Protein AF-A0A9P8F1C8-F1 (afdb_monomer_lite)

InterPro domains:
  IPR019415 FMP27, SW motif-containing RBG unit [SM01215] (1-60)
  IPR019441 FMP27/BLTP2/Hobbit, GFWDK motif-containing RBG unit [SM01214] (78-237)
  IPR045167 Hobbit [PF10344] (10-278)
  IPR045167 Hobbit [PTHR15678] (9-278)

Radius of gyration: 23.35 Å; chains: 1; bounding box: 55×60×65 Å

Foldseek 3Di:
DDDPPPPPPPPPDPDDDQKDKDFAPKDKDKAAFPDDPLCVLVLCCVLVVRPDSPFDFPDKDKIKMKIFTQWIFMDGPPFPDTQKTQHGADVPDDPPHGQKMKIKTKMWTWTDPDPVQKDWDWAFPADLVPDDPVRNPDTDTDTDIDGLTFTAMGMEMEMEGEHLDEIEHEDELLCVVSVQVVLVVVCVVGDFRPDPDDDDGSVVSCVVRYSYKYKYKYPDFYKYKYFYFQDNDSPCCDDPGVHKIKMAGATWIWTACPDPPVVVRIDIDGPDIDIGDD

Secondary structure (DSSP, 8-state):
---------PPPPSSPPSEEEEEES-EEEEE--SS-GGGHHHHHHHHTTS--TT--EEEEEEEEEEEEESEEEEEETT-SS-SEEEPPPPBTB-TTS-SEEEEEEEEEEEE---GGGEEEEEEEEE-GGGS-TT-TT--EEEEEEEESSPEEEEEEEEEEE--SSPEEEEEETTTHHHHHHHHHHHHTTSPPP-SSSPPPPHHHHHHHHEEEEEEEEE-SS--EEEEEE--SSTT--SGGG--EEEEEESS-EEEES-SSSGGGSEEEE-SEEEEE--

pLDDT: mean 87.08, std 11.51, range [29.27, 97.69]

Organism: Aureobasidium melanogenum (NCBI:txid46634)

Sequence (278 aa):
MTVDSGDYVLAIPQRPALMAAIISDVGVIIDKPSFALDQYPHFLHDIGKGMPLDMKYGLLLPMNLKVTMGEARVMLRDYPLPLLHVPAIRPGQSPRLASLSLSTDFVVAEEFQGIESQRHINVVVVPKHKFGKDDTEKNFSIDVRRTISAVKTYSDMKIDINTSSPTRITWGTSYQPAIQDMMQVIENFTKPPMDPSDRVGFWDKIRLSFHSRLDINWKGDGDVHLCLKGSRDPYVVTGLGAGFVMVWRNQVRWRIAQDDDPRKFMTVDSGDYVLAIP

Structure (mmCIF, N/CA/C/O backbone):
data_AF-A0A9P8F1C8-F1
#
_entry.id   AF-A0A9P8F1C8-F1
#
loop_
_atom_site.group_PDB
_atom_site.id
_atom_site.type_symbol
_atom_site.label_atom_id
_atom_site.label_alt_id
_atom_site.label_comp_id
_atom_site.label_asym_id
_atom_site.label_entity_id
_atom_site.label_seq_id
_atom_site.pdbx_PDB_ins_code
_atom_site.Cartn_x
_atom_site.Cartn_y
_atom_site.Cartn_z
_atom_site.occupancy
_atom_site.B_iso_or_equiv
_atom_site.auth_seq_id
_atom_site.auth_comp_id
_atom_site.auth_asym_id
_atom_site.auth_atom_id
_atom_site.pdbx_PDB_model_num
ATOM 1 N N . MET A 1 1 ? 4.449 24.701 38.811 1.00 34.00 1 MET A N 1
ATOM 2 C CA . MET A 1 1 ? 5.231 25.101 37.624 1.00 34.00 1 MET A CA 1
ATOM 3 C C . MET A 1 1 ? 4.318 24.912 36.422 1.00 34.00 1 MET A C 1
ATOM 5 O O . MET A 1 1 ? 4.135 23.799 35.954 1.00 34.00 1 MET A O 1
ATOM 9 N N . THR A 1 2 ? 3.577 25.961 36.082 1.00 29.27 2 THR A N 1
ATOM 10 C CA . THR A 1 2 ? 2.516 25.964 35.068 1.00 29.27 2 THR A CA 1
ATOM 11 C C . THR A 1 2 ? 3.155 26.060 33.690 1.00 29.27 2 THR A C 1
ATOM 13 O O . THR A 1 2 ? 3.755 27.082 33.368 1.00 29.27 2 THR A O 1
ATOM 16 N N . VAL A 1 3 ? 3.080 24.982 32.909 1.00 36.28 3 VAL A N 1
ATOM 17 C CA . VAL A 1 3 ? 3.481 24.998 31.501 1.00 36.28 3 VAL A CA 1
ATOM 18 C C . VAL A 1 3 ? 2.431 25.809 30.756 1.00 36.28 3 VAL A C 1
ATOM 20 O O . VAL A 1 3 ? 1.281 25.393 30.632 1.00 36.28 3 VAL A O 1
ATOM 23 N N . ASP A 1 4 ? 2.837 26.997 30.335 1.00 38.06 4 ASP A N 1
ATOM 24 C CA . ASP A 1 4 ? 2.090 27.888 29.464 1.00 38.06 4 ASP A CA 1
ATOM 25 C C . ASP A 1 4 ? 1.999 27.218 28.083 1.00 38.06 4 ASP A C 1
ATOM 27 O O . ASP A 1 4 ? 2.877 27.358 27.233 1.00 38.06 4 ASP A O 1
ATOM 31 N N . SER A 1 5 ? 0.991 26.365 27.885 1.00 45.75 5 SER A N 1
ATOM 32 C CA . SER A 1 5 ? 0.714 25.728 26.598 1.00 45.75 5 SER A CA 1
ATOM 33 C C . SER A 1 5 ? -0.002 26.732 25.697 1.00 45.75 5 SER A C 1
ATOM 35 O O . SER A 1 5 ? -1.187 26.593 25.394 1.00 45.75 5 SER A O 1
ATOM 37 N N . GLY A 1 6 ? 0.718 27.785 25.310 1.00 48.06 6 GLY A N 1
ATOM 38 C CA . GLY A 1 6 ? 0.381 28.542 24.119 1.00 48.06 6 GLY A CA 1
ATOM 39 C C . GLY A 1 6 ? 0.449 27.573 22.948 1.00 48.06 6 GLY A C 1
ATOM 40 O O . GLY A 1 6 ? 1.497 26.976 22.703 1.00 48.06 6 GLY A O 1
ATOM 41 N N . ASP A 1 7 ? -0.673 27.361 22.265 1.00 52.03 7 ASP A N 1
ATOM 42 C CA . ASP A 1 7 ? -0.705 26.601 21.021 1.00 52.03 7 ASP A CA 1
ATOM 43 C C . ASP A 1 7 ? 0.120 27.376 19.984 1.00 52.03 7 ASP A C 1
ATOM 45 O O . ASP A 1 7 ? -0.401 28.207 19.237 1.00 52.03 7 ASP A O 1
ATOM 49 N N . TYR A 1 8 ? 1.436 27.162 19.977 1.00 59.47 8 TYR A N 1
ATOM 50 C CA . TYR A 1 8 ? 2.304 27.633 18.916 1.00 59.47 8 TYR A CA 1
ATOM 51 C C . TYR A 1 8 ? 1.854 26.903 17.660 1.00 59.47 8 TYR A C 1
ATOM 53 O O . TYR A 1 8 ? 2.157 25.724 17.471 1.00 59.47 8 TYR A O 1
ATOM 61 N N . VAL A 1 9 ? 1.102 27.599 16.808 1.00 61.50 9 VAL A N 1
ATOM 62 C CA . VAL A 1 9 ? 0.925 27.182 15.422 1.00 61.50 9 VAL A CA 1
ATOM 63 C C . VAL A 1 9 ? 2.335 27.063 14.861 1.00 61.50 9 VAL A C 1
ATOM 65 O O . VAL A 1 9 ? 3.012 28.068 14.638 1.00 61.50 9 VAL A O 1
ATOM 68 N N . LEU A 1 10 ? 2.819 25.826 14.745 1.00 68.81 10 LEU A N 1
ATOM 69 C CA . LEU A 1 10 ? 4.155 25.558 14.247 1.00 68.81 10 LEU A CA 1
ATOM 70 C C . LEU A 1 10 ? 4.218 26.131 12.836 1.00 68.81 10 LEU A C 1
ATOM 72 O O . LEU A 1 10 ? 3.444 25.734 11.962 1.00 68.81 10 LEU A O 1
ATOM 76 N N . ALA A 1 11 ? 5.111 27.098 12.630 1.00 72.69 11 ALA A N 1
ATOM 77 C CA . ALA A 1 11 ? 5.356 27.635 11.304 1.00 72.69 11 ALA A CA 1
ATOM 78 C C . ALA A 1 11 ? 5.708 26.476 10.366 1.00 72.69 11 ALA A C 1
ATOM 80 O O . ALA A 1 11 ? 6.439 25.561 10.759 1.00 72.69 11 ALA A O 1
ATOM 81 N N . ILE A 1 12 ? 5.189 26.518 9.134 1.00 74.38 12 ILE A N 1
ATOM 82 C CA . ILE A 1 12 ? 5.516 25.514 8.122 1.00 74.38 12 ILE A CA 1
ATOM 83 C C . ILE A 1 12 ? 7.045 25.501 7.988 1.00 74.38 12 ILE A C 1
ATOM 85 O O . ILE A 1 12 ? 7.634 26.530 7.640 1.00 74.38 12 ILE A O 1
ATOM 89 N N . PRO A 1 13 ? 7.710 24.383 8.318 1.00 74.00 13 PRO A N 1
ATOM 90 C CA . PRO A 1 13 ? 9.159 24.350 8.334 1.00 74.00 13 PRO A CA 1
ATOM 91 C C . PRO A 1 13 ? 9.688 24.572 6.911 1.00 74.00 13 PRO A C 1
ATOM 93 O O . PRO A 1 13 ? 9.268 23.889 5.985 1.00 74.00 13 PRO A O 1
ATOM 96 N N . GLN A 1 14 ? 10.641 25.494 6.730 1.00 80.69 14 GLN A N 1
ATOM 97 C CA . GLN A 1 14 ? 11.214 25.826 5.409 1.00 80.69 14 GLN A CA 1
ATOM 98 C C . GLN A 1 14 ? 12.158 24.754 4.832 1.00 80.69 14 GLN A C 1
ATOM 100 O O . GLN A 1 14 ? 12.809 24.964 3.812 1.00 80.69 14 GLN A O 1
ATOM 105 N N . ARG A 1 15 ? 12.256 23.594 5.485 1.00 81.44 15 ARG A N 1
ATOM 106 C CA . ARG A 1 15 ? 13.053 22.456 5.018 1.00 81.44 15 ARG A CA 1
ATOM 107 C C . ARG A 1 15 ? 12.185 21.523 4.170 1.00 81.44 15 ARG A C 1
ATOM 109 O O . ARG A 1 15 ? 11.012 21.345 4.503 1.00 81.44 15 ARG A O 1
ATOM 116 N N . PRO A 1 16 ? 12.747 20.863 3.143 1.00 83.50 16 PRO A N 1
ATOM 117 C CA . PRO A 1 16 ? 12.018 19.852 2.390 1.00 83.50 16 PRO A CA 1
ATOM 118 C C . PRO A 1 16 ? 11.458 18.754 3.307 1.00 83.50 16 PRO A C 1
ATOM 120 O O . PRO A 1 16 ? 12.073 18.386 4.321 1.00 83.50 16 PRO A O 1
ATOM 123 N N . ALA A 1 17 ? 10.285 18.234 2.943 1.00 87.19 17 ALA A N 1
ATOM 124 C CA . ALA A 1 17 ? 9.642 17.136 3.655 1.00 87.19 17 ALA A CA 1
ATOM 125 C C . ALA A 1 17 ? 10.519 15.879 3.602 1.00 87.19 17 ALA A C 1
ATOM 127 O O . ALA A 1 17 ? 11.133 15.607 2.575 1.00 87.19 17 ALA A O 1
ATOM 128 N N . LEU A 1 18 ? 10.563 15.114 4.699 1.00 90.19 18 LEU A N 1
ATOM 129 C CA . LEU A 1 18 ? 11.333 13.865 4.790 1.00 90.19 18 LEU A CA 1
ATOM 130 C C . LEU A 1 18 ? 10.902 12.841 3.727 1.00 90.19 18 LEU A C 1
ATOM 132 O O . LEU A 1 18 ? 11.738 12.152 3.149 1.00 90.19 18 LEU A O 1
ATOM 136 N N . MET A 1 19 ? 9.599 12.783 3.460 1.00 91.81 19 MET A N 1
ATOM 137 C CA . MET A 1 19 ? 8.989 12.006 2.392 1.00 91.81 19 MET A CA 1
ATOM 138 C C . MET A 1 19 ? 7.930 12.872 1.707 1.00 91.81 19 MET A C 1
ATOM 140 O O . MET A 1 19 ? 7.213 13.623 2.370 1.00 91.81 19 MET A O 1
ATOM 144 N N . ALA A 1 20 ? 7.850 12.776 0.384 1.00 92.38 20 ALA A N 1
ATOM 145 C CA . ALA A 1 20 ? 6.835 13.429 -0.426 1.00 92.38 20 ALA A CA 1
ATOM 146 C C . ALA A 1 20 ? 6.138 12.384 -1.301 1.00 92.38 20 ALA A C 1
ATOM 148 O O . ALA A 1 20 ? 6.792 11.681 -2.073 1.00 92.38 20 ALA A O 1
ATOM 149 N N . ALA A 1 21 ? 4.813 12.302 -1.189 1.00 93.81 21 ALA A N 1
ATOM 150 C CA . ALA A 1 21 ? 3.966 11.542 -2.097 1.00 93.81 21 ALA A CA 1
ATOM 151 C C . ALA A 1 21 ? 3.265 12.522 -3.046 1.00 93.81 21 ALA A C 1
ATOM 153 O O . ALA A 1 21 ? 2.507 13.385 -2.607 1.00 93.81 21 ALA A O 1
ATOM 154 N N . ILE A 1 22 ? 3.550 12.407 -4.339 1.00 94.62 22 ILE A N 1
ATOM 155 C CA . ILE A 1 22 ? 2.973 13.221 -5.408 1.00 94.62 22 ILE A CA 1
ATOM 156 C C . ILE A 1 22 ? 2.055 12.309 -6.208 1.00 94.62 22 ILE A C 1
ATOM 158 O O . ILE A 1 22 ? 2.500 11.287 -6.733 1.00 94.62 22 ILE A O 1
ATOM 162 N N . ILE A 1 23 ? 0.780 12.671 -6.283 1.00 95.56 23 ILE A N 1
ATOM 163 C CA . ILE A 1 23 ? -0.234 11.892 -6.984 1.00 95.56 23 ILE A CA 1
ATOM 164 C C . ILE A 1 23 ? -1.003 12.833 -7.909 1.00 95.56 23 ILE A C 1
ATOM 166 O O . ILE A 1 23 ? -1.423 13.905 -7.471 1.00 95.56 23 ILE A O 1
ATOM 170 N N . SER A 1 24 ? -1.169 12.453 -9.175 1.00 94.50 24 SER A N 1
ATOM 171 C CA . SER A 1 24 ? -1.969 13.206 -10.148 1.00 94.50 24 SER A CA 1
ATOM 172 C C . SER A 1 24 ? -3.332 12.549 -10.365 1.00 94.50 24 SER A C 1
ATOM 174 O O . SER A 1 24 ? -3.484 11.342 -10.171 1.00 94.50 24 SER A O 1
ATOM 176 N N . ASP A 1 25 ? -4.319 13.350 -10.778 1.00 92.94 25 ASP A N 1
ATOM 177 C CA . ASP A 1 25 ? -5.633 12.892 -11.260 1.00 92.94 25 ASP A CA 1
ATOM 178 C C . ASP A 1 25 ? -6.333 11.904 -10.312 1.00 92.94 25 ASP A C 1
ATOM 180 O O . ASP A 1 25 ? -6.839 10.855 -10.717 1.00 92.94 25 ASP A O 1
ATOM 184 N N . VAL A 1 26 ? -6.319 12.231 -9.016 1.00 95.38 26 VAL A N 1
ATOM 185 C CA . VAL A 1 26 ? -6.894 11.386 -7.968 1.00 95.38 26 VAL A CA 1
ATOM 186 C C . VAL A 1 26 ? -8.417 11.404 -8.046 1.00 95.38 26 VAL A C 1
ATOM 188 O O . VAL A 1 26 ? -9.047 12.447 -7.879 1.00 95.38 26 VAL A O 1
ATOM 191 N N . GLY A 1 27 ? -9.006 10.227 -8.228 1.00 96.25 27 GLY A N 1
ATOM 192 C CA . GLY A 1 27 ? -10.434 9.980 -8.060 1.00 96.25 27 GLY A CA 1
ATOM 193 C C . GLY A 1 27 ? -10.652 9.013 -6.906 1.00 96.25 27 GLY A C 1
ATOM 194 O O . GLY A 1 27 ? -10.016 7.964 -6.860 1.00 96.25 27 GLY A O 1
ATOM 195 N N . VAL A 1 28 ? -11.538 9.355 -5.972 1.00 97.00 28 VAL A N 1
ATOM 196 C CA . VAL A 1 28 ? -11.915 8.476 -4.858 1.00 97.00 28 VAL A CA 1
ATOM 197 C C . VAL A 1 28 ? -13.425 8.324 -4.850 1.00 97.00 28 VAL A C 1
ATOM 199 O O . VAL A 1 28 ? -14.152 9.315 -4.821 1.00 97.00 28 VAL A O 1
ATOM 202 N N . ILE A 1 29 ? -13.889 7.081 -4.861 1.00 97.44 29 ILE A N 1
ATOM 203 C CA . ILE A 1 29 ? -15.296 6.727 -4.714 1.00 97.44 29 ILE A CA 1
ATOM 204 C C . ILE A 1 29 ? -15.408 5.832 -3.486 1.00 97.44 29 ILE A C 1
ATOM 206 O O . ILE A 1 29 ? -14.736 4.803 -3.394 1.00 97.44 29 ILE A O 1
ATOM 210 N N . ILE A 1 30 ? -16.258 6.249 -2.554 1.00 97.31 30 ILE A N 1
ATOM 211 C CA . ILE A 1 30 ? -16.631 5.476 -1.373 1.00 97.31 30 ILE A CA 1
ATOM 212 C C . ILE A 1 30 ? -18.086 5.067 -1.565 1.00 97.31 30 ILE A C 1
ATOM 214 O O . ILE A 1 30 ? -18.937 5.921 -1.809 1.00 97.31 30 ILE A O 1
ATOM 218 N N . ASP A 1 31 ? -18.355 3.773 -1.471 1.00 96.62 31 ASP A N 1
ATOM 219 C CA . ASP A 1 31 ? -19.692 3.203 -1.627 1.00 96.62 31 ASP A CA 1
ATOM 220 C C . ASP A 1 31 ? -19.955 2.167 -0.521 1.00 96.62 31 ASP A C 1
ATOM 222 O O . ASP A 1 31 ? -19.083 1.851 0.296 1.00 96.62 31 ASP A O 1
ATOM 226 N N . LYS A 1 32 ? -21.173 1.628 -0.481 1.00 96.12 32 LYS A N 1
ATOM 227 C CA . LYS A 1 32 ? -21.506 0.459 0.336 1.00 96.12 32 LYS A CA 1
ATOM 228 C C . LYS A 1 32 ? -20.604 -0.732 -0.038 1.00 96.12 32 LYS A C 1
ATOM 230 O O . LYS A 1 32 ? -20.192 -0.831 -1.197 1.00 96.12 32 LYS A O 1
ATOM 235 N N . PRO A 1 33 ? -20.305 -1.639 0.908 1.00 96.38 33 PRO A N 1
ATOM 236 C CA . PRO A 1 33 ? -19.531 -2.844 0.613 1.00 96.38 33 PRO A CA 1
ATOM 237 C C . PRO A 1 33 ? -20.178 -3.667 -0.508 1.00 96.38 33 PRO A C 1
ATOM 239 O O . PRO A 1 33 ? -21.391 -3.604 -0.728 1.00 96.38 33 PRO A O 1
ATOM 242 N N . SER A 1 34 ? -19.367 -4.464 -1.205 1.00 94.50 34 SER A N 1
ATOM 243 C CA . SER A 1 34 ? -19.856 -5.340 -2.277 1.00 94.50 34 SER A CA 1
ATOM 244 C C . SER A 1 34 ? -20.748 -6.484 -1.768 1.00 94.50 34 SER A C 1
ATOM 246 O O . SER A 1 34 ? -21.543 -7.039 -2.528 1.00 94.50 34 SER A O 1
ATOM 248 N N . PHE A 1 35 ? -20.648 -6.804 -0.475 1.00 94.69 35 PHE A N 1
ATOM 249 C CA . PHE A 1 35 ? -21.420 -7.828 0.219 1.00 94.69 35 PHE A CA 1
ATOM 250 C C . PHE A 1 35 ? -22.571 -7.233 1.047 1.00 94.69 35 PHE A C 1
ATOM 252 O O . PHE A 1 35 ? -22.559 -6.063 1.434 1.00 94.69 35 PHE A O 1
ATOM 259 N N . ALA A 1 36 ? -23.581 -8.055 1.341 1.00 95.31 36 ALA A N 1
ATOM 260 C CA . ALA A 1 36 ? -24.684 -7.668 2.217 1.00 95.31 36 ALA A CA 1
ATOM 261 C C . ALA A 1 36 ? -24.186 -7.474 3.659 1.00 95.31 36 ALA A C 1
ATOM 263 O O . ALA A 1 36 ? -23.354 -8.241 4.134 1.00 95.31 36 ALA A O 1
ATOM 264 N N . LEU A 1 37 ? -24.663 -6.438 4.359 1.00 92.50 37 LEU A N 1
ATOM 265 C CA . LEU A 1 37 ? -24.087 -6.043 5.652 1.00 92.50 37 LEU A CA 1
ATOM 266 C C . LEU A 1 37 ? -24.125 -7.163 6.699 1.00 92.50 37 LEU A C 1
ATOM 268 O O . LEU A 1 37 ? -23.192 -7.268 7.472 1.00 92.50 37 LEU A O 1
ATOM 272 N N . ASP A 1 38 ? -25.123 -8.038 6.698 1.00 93.62 38 ASP A N 1
ATOM 273 C CA . ASP A 1 38 ? -25.204 -9.221 7.567 1.00 93.62 38 ASP A CA 1
ATOM 274 C C . ASP A 1 38 ? -24.068 -10.242 7.350 1.00 93.62 38 ASP A C 1
ATOM 276 O O . ASP A 1 38 ? -23.773 -11.032 8.242 1.00 93.62 38 ASP A O 1
ATOM 280 N N . GLN A 1 39 ? -23.393 -10.196 6.199 1.00 95.06 39 GLN A N 1
ATOM 281 C CA . GLN A 1 39 ? -22.280 -11.077 5.835 1.00 95.06 39 GLN A CA 1
ATOM 282 C C . GLN A 1 39 ? -20.904 -10.523 6.235 1.00 95.06 39 GLN A C 1
ATOM 284 O O . GLN A 1 39 ? -19.890 -11.195 6.027 1.00 95.06 39 GLN A O 1
ATOM 289 N N . TYR A 1 40 ? -20.834 -9.333 6.853 1.00 94.50 40 TYR A N 1
ATOM 290 C CA . TYR A 1 40 ? -19.564 -8.782 7.341 1.00 94.50 40 TYR A CA 1
ATOM 291 C C . TYR A 1 40 ? -18.778 -9.751 8.252 1.00 94.50 40 TYR A C 1
ATOM 293 O O . TYR A 1 40 ? -17.550 -9.765 8.135 1.00 94.50 40 TYR A O 1
ATOM 301 N N . PRO A 1 41 ? -19.401 -10.577 9.130 1.00 96.06 41 PRO A N 1
ATOM 302 C CA . PRO A 1 41 ? -18.644 -11.481 9.992 1.00 96.06 41 PRO A CA 1
ATOM 303 C C . PRO A 1 41 ? -17.862 -12.520 9.193 1.00 96.06 41 PRO A C 1
ATOM 305 O O . PRO A 1 41 ? -16.726 -12.822 9.540 1.00 96.06 41 PRO A O 1
ATOM 308 N N . HIS A 1 42 ? -18.422 -13.016 8.085 1.00 96.38 42 HIS A N 1
ATOM 309 C CA . HIS A 1 42 ? -17.734 -13.960 7.205 1.00 96.38 42 HIS A CA 1
ATOM 310 C C . HIS A 1 42 ? -16.546 -13.313 6.492 1.00 96.38 42 HIS A C 1
ATOM 312 O O . HIS A 1 42 ? -15.474 -13.912 6.440 1.00 96.38 42 HIS A O 1
ATOM 318 N N . PHE A 1 43 ? -16.703 -12.073 6.017 1.00 95.56 43 PHE A N 1
ATOM 319 C CA . PHE A 1 43 ? -15.596 -11.309 5.436 1.00 95.56 43 PHE A CA 1
ATOM 320 C C . PHE A 1 43 ? -14.458 -11.101 6.450 1.00 95.56 43 PHE A C 1
ATOM 322 O O . PHE A 1 43 ? -13.288 -11.329 6.142 1.00 95.56 43 PHE A O 1
ATOM 329 N N . LEU A 1 44 ? -14.795 -10.712 7.684 1.00 95.62 44 LEU A N 1
ATOM 330 C CA . LEU A 1 44 ? -13.820 -10.521 8.759 1.00 95.62 44 LEU A CA 1
ATOM 331 C C . LEU A 1 44 ? -13.175 -11.832 9.219 1.00 95.62 44 LEU A C 1
ATOM 333 O O . LEU A 1 44 ? -11.988 -11.834 9.531 1.00 95.62 44 LEU A O 1
ATOM 337 N N . HIS A 1 45 ? -13.920 -12.936 9.249 1.00 95.19 45 HIS A N 1
ATOM 338 C CA . HIS A 1 45 ? -13.382 -14.257 9.566 1.00 95.19 45 HIS A CA 1
ATOM 339 C C . HIS A 1 45 ? -12.367 -14.702 8.510 1.00 95.19 45 HIS A C 1
ATOM 341 O O . HIS A 1 45 ? -11.288 -15.167 8.867 1.00 95.19 45 HIS A O 1
ATOM 347 N N . ASP A 1 46 ? -12.682 -14.545 7.223 1.00 94.00 46 ASP A N 1
ATOM 348 C CA . ASP A 1 46 ? -11.786 -14.922 6.128 1.00 94.00 46 ASP A CA 1
ATOM 349 C C . ASP A 1 46 ? -10.496 -14.079 6.132 1.00 94.00 46 ASP A C 1
ATOM 351 O O . ASP A 1 46 ? -9.398 -14.594 6.356 1.00 94.00 46 ASP A O 1
ATOM 355 N N . ILE A 1 47 ? -10.617 -12.755 5.992 1.00 93.31 47 ILE A N 1
ATOM 356 C CA . ILE A 1 47 ? -9.455 -11.852 5.916 1.00 93.31 47 ILE A CA 1
ATOM 357 C C . ILE A 1 47 ? -8.695 -11.785 7.249 1.00 93.31 47 ILE A C 1
ATOM 359 O O . ILE A 1 47 ? -7.467 -11.669 7.281 1.00 93.31 47 ILE A O 1
ATOM 363 N N . GLY A 1 48 ? -9.416 -11.880 8.366 1.00 90.50 48 GLY A N 1
ATOM 364 C CA . GLY A 1 48 ? -8.876 -11.855 9.722 1.00 90.50 48 GLY A CA 1
ATOM 365 C C . GLY A 1 48 ? -8.299 -13.183 10.209 1.00 90.50 48 GLY A C 1
ATOM 366 O O . GLY A 1 48 ? -8.013 -13.297 11.398 1.00 90.50 48 GLY A O 1
ATOM 367 N N . LYS A 1 49 ? -8.092 -14.166 9.320 1.00 88.56 49 LYS A N 1
ATOM 368 C CA . LYS A 1 49 ? -7.430 -15.448 9.625 1.00 88.56 49 LYS A CA 1
ATOM 369 C C . LYS A 1 49 ? -8.156 -16.275 10.694 1.00 88.56 49 LYS A C 1
ATOM 371 O O . LYS A 1 49 ? -7.542 -16.754 11.645 1.00 88.56 49 LYS A O 1
ATOM 376 N N . GLY A 1 50 ? -9.462 -16.451 10.524 1.00 91.00 50 GLY A N 1
ATOM 377 C CA . GLY A 1 50 ? -10.291 -17.293 11.388 1.00 91.00 50 GLY A CA 1
ATOM 378 C C . GLY A 1 50 ? -10.841 -16.583 12.622 1.00 91.00 50 GLY A C 1
ATOM 379 O O . GLY A 1 50 ? -11.062 -17.224 13.648 1.00 91.00 50 GLY A O 1
ATOM 380 N N . MET A 1 51 ? -11.039 -15.262 12.562 1.00 91.69 51 MET A N 1
ATOM 381 C CA . MET A 1 51 ? -11.672 -14.545 13.672 1.00 91.69 51 MET A CA 1
ATOM 382 C C . MET A 1 51 ? -13.090 -15.067 13.951 1.00 91.69 51 MET A C 1
ATOM 384 O O . MET A 1 51 ? -13.826 -15.301 12.996 1.00 91.69 51 MET A O 1
ATOM 388 N N . PRO A 1 52 ? -13.522 -15.170 15.222 1.00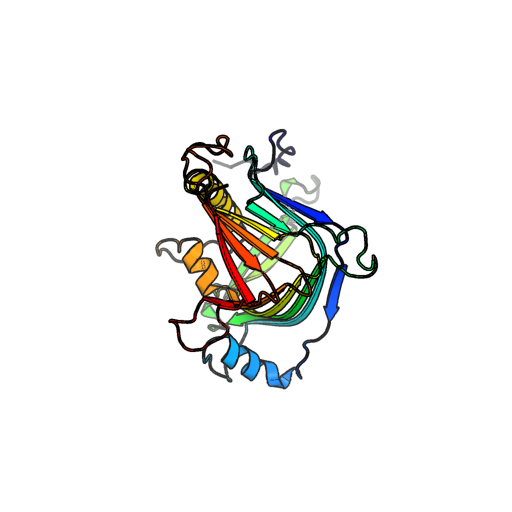 94.56 52 PRO A N 1
ATOM 389 C CA . PRO A 1 52 ? -14.864 -15.638 15.565 1.00 94.56 52 PRO A CA 1
ATOM 390 C C . PRO A 1 52 ? -15.978 -14.842 14.873 1.00 94.56 52 PRO A C 1
ATOM 392 O O . PRO A 1 52 ? -15.943 -13.611 14.825 1.00 94.56 52 PRO A O 1
ATOM 395 N N . LEU A 1 53 ? -16.999 -15.546 14.376 1.00 95.19 53 LEU A N 1
ATOM 396 C CA . LEU A 1 53 ? -18.144 -14.936 13.684 1.00 95.19 53 LEU A CA 1
ATOM 397 C C . LEU A 1 53 ? -19.071 -14.153 14.627 1.00 95.19 53 LEU A C 1
ATOM 399 O O . LEU A 1 53 ? -19.806 -13.276 14.185 1.00 95.19 53 LEU A O 1
ATOM 403 N N . ASP A 1 54 ? -19.039 -14.456 15.921 1.00 94.31 54 ASP A N 1
ATOM 404 C CA . ASP A 1 54 ? -19.811 -13.790 16.971 1.00 94.31 54 ASP A CA 1
ATOM 405 C C . ASP A 1 54 ? -19.045 -12.629 17.640 1.00 94.31 54 ASP A C 1
ATOM 407 O O . ASP A 1 54 ? -19.504 -12.071 18.643 1.00 94.31 54 ASP A O 1
ATOM 411 N N . MET A 1 55 ? -17.893 -12.235 17.075 1.00 92.56 55 MET A N 1
ATOM 412 C CA . MET A 1 55 ? -17.083 -11.121 17.564 1.00 92.56 55 MET A CA 1
ATOM 413 C C . MET A 1 55 ? -17.882 -9.813 17.581 1.00 92.56 55 MET A C 1
ATOM 415 O O . MET A 1 55 ? -18.538 -9.425 16.610 1.00 92.56 55 MET A O 1
ATOM 419 N N . LYS A 1 56 ? -17.781 -9.091 18.700 1.00 92.19 56 LYS A N 1
ATOM 420 C CA . LYS A 1 56 ? -18.445 -7.801 18.902 1.00 92.19 56 LYS A CA 1
ATOM 421 C C . LYS A 1 56 ? -17.470 -6.661 18.656 1.00 92.19 56 LYS A C 1
ATOM 423 O O . LYS A 1 56 ? -16.308 -6.723 19.055 1.00 92.19 56 LYS A O 1
ATOM 428 N N . TYR A 1 57 ? -17.970 -5.586 18.061 1.00 91.94 57 TYR A N 1
ATOM 429 C CA . TYR A 1 57 ? -17.168 -4.425 17.693 1.00 91.94 57 TYR A CA 1
ATOM 430 C C . TYR A 1 57 ? -17.715 -3.158 18.348 1.00 91.94 57 TYR A C 1
ATOM 432 O O . TYR A 1 57 ? -18.924 -2.934 18.371 1.00 91.94 57 TYR A O 1
ATOM 440 N N . GLY A 1 58 ? -16.819 -2.336 18.895 1.00 88.62 58 GLY A N 1
ATOM 441 C CA . GLY A 1 58 ? -17.137 -0.993 19.384 1.00 88.62 58 GLY A CA 1
ATOM 442 C C . GLY A 1 58 ? -17.201 0.034 18.250 1.00 88.62 58 GLY A C 1
ATOM 443 O O . GLY A 1 58 ? -17.979 0.982 18.318 1.00 88.62 58 GLY A O 1
ATOM 444 N N . LEU A 1 59 ? -16.420 -0.192 17.192 1.00 90.19 59 LEU A N 1
ATOM 445 C CA . LEU A 1 59 ? -16.466 0.534 15.928 1.00 90.19 59 LEU A CA 1
ATOM 446 C C . LEU A 1 59 ? -16.461 -0.497 14.804 1.00 90.19 59 LEU A C 1
ATOM 448 O O . LEU A 1 59 ? -15.592 -1.362 14.782 1.00 90.19 59 LEU A O 1
ATOM 452 N N . LEU A 1 60 ? -17.405 -0.396 13.874 1.00 94.62 60 LEU A N 1
ATOM 453 C CA . LEU A 1 60 ? -17.445 -1.228 12.680 1.00 94.62 60 LEU A CA 1
ATOM 454 C C . LEU A 1 60 ? -17.909 -0.373 11.508 1.00 94.62 60 LEU A C 1
ATOM 456 O O . LEU A 1 60 ? -19.024 0.145 11.516 1.00 94.62 60 LEU A O 1
ATOM 460 N N . LEU A 1 61 ? -17.045 -0.225 10.511 1.00 96.00 61 LEU A N 1
ATOM 461 C CA . LEU A 1 61 ? -17.313 0.574 9.326 1.00 96.00 61 LEU A CA 1
ATOM 462 C C . LEU A 1 61 ? -16.921 -0.213 8.067 1.00 96.00 61 LEU A C 1
ATOM 464 O O . LEU A 1 61 ? -15.771 -0.126 7.628 1.00 96.00 61 LEU A O 1
ATOM 468 N N . PRO A 1 62 ? -17.854 -1.002 7.505 1.00 96.50 62 PRO A N 1
ATOM 469 C CA . PRO A 1 62 ? -17.688 -1.663 6.218 1.00 96.50 62 PRO A CA 1
ATOM 470 C C . PRO A 1 62 ? -17.974 -0.689 5.072 1.00 96.50 62 PRO A C 1
ATOM 472 O O . PRO A 1 62 ? -19.015 -0.033 5.058 1.00 96.50 62 PRO A O 1
ATOM 475 N N . MET A 1 63 ? -17.076 -0.616 4.096 1.00 96.88 63 MET A N 1
ATOM 476 C CA . MET A 1 63 ? -17.238 0.208 2.896 1.00 96.88 63 MET A CA 1
ATOM 477 C C . MET A 1 63 ? -16.573 -0.452 1.687 1.00 96.88 63 MET A C 1
ATOM 479 O O . MET A 1 63 ? -15.707 -1.309 1.840 1.00 96.88 63 MET A O 1
ATOM 483 N N . ASN A 1 64 ? -16.943 -0.021 0.486 1.00 97.62 64 ASN A N 1
ATOM 484 C CA . ASN A 1 64 ? -16.174 -0.276 -0.725 1.00 97.62 64 ASN A CA 1
ATOM 485 C C . ASN A 1 64 ? -15.407 0.994 -1.102 1.00 97.62 64 ASN A C 1
ATOM 487 O O . ASN A 1 64 ? -15.973 2.088 -1.115 1.00 97.62 64 ASN A O 1
ATOM 491 N N . LEU A 1 65 ? -14.122 0.846 -1.406 1.00 97.19 65 LEU A N 1
ATOM 492 C CA . LEU A 1 65 ? -13.242 1.932 -1.805 1.00 97.19 65 LEU A CA 1
ATOM 493 C C . LEU A 1 65 ? -12.720 1.673 -3.217 1.00 97.19 65 LEU A C 1
ATOM 495 O O . LEU A 1 65 ? -12.105 0.638 -3.488 1.00 97.19 65 LEU A O 1
ATOM 499 N N . LYS A 1 66 ? -12.914 2.653 -4.101 1.00 97.69 66 LYS A N 1
ATOM 500 C CA . LYS A 1 66 ? -12.289 2.695 -5.424 1.00 97.69 66 LYS A CA 1
ATOM 501 C C . LYS A 1 66 ? -11.444 3.949 -5.543 1.00 97.69 66 LYS A C 1
ATOM 503 O O . LYS A 1 66 ? -11.950 5.054 -5.356 1.00 97.69 66 LYS A O 1
ATOM 508 N N . VAL A 1 67 ? -10.168 3.777 -5.862 1.00 97.19 67 VAL A N 1
ATOM 509 C CA . VAL A 1 67 ? -9.216 4.875 -6.036 1.00 97.19 67 VAL A CA 1
ATOM 510 C C . VAL A 1 67 ? -8.595 4.784 -7.418 1.00 97.19 67 VAL A C 1
ATOM 512 O O . VAL A 1 67 ? -8.082 3.738 -7.798 1.00 97.19 67 VAL A O 1
ATOM 515 N N . THR A 1 68 ? -8.610 5.875 -8.168 1.00 97.12 68 THR A N 1
ATOM 516 C CA . THR A 1 68 ? -7.939 5.995 -9.466 1.00 97.12 68 THR A CA 1
ATOM 517 C C . THR A 1 68 ? -6.891 7.092 -9.405 1.00 97.12 68 THR A C 1
ATOM 519 O O . THR A 1 68 ? -7.117 8.114 -8.762 1.00 97.12 68 THR A O 1
ATOM 522 N N . MET A 1 69 ? -5.753 6.890 -10.066 1.00 96.06 69 MET A N 1
ATOM 523 C CA . MET A 1 69 ? -4.646 7.848 -10.105 1.00 96.06 69 MET A CA 1
ATOM 524 C C . MET A 1 69 ? -4.059 7.928 -11.519 1.00 96.06 69 MET A C 1
ATOM 526 O O . MET A 1 69 ? -3.945 6.913 -12.215 1.00 96.06 69 MET A O 1
ATOM 530 N N . GLY A 1 70 ? -3.667 9.133 -11.933 1.00 94.56 70 GLY A N 1
ATOM 531 C CA . GLY A 1 70 ? -2.980 9.395 -13.198 1.00 94.56 70 GLY A CA 1
ATOM 532 C C . GLY A 1 70 ? -1.487 9.082 -13.129 1.00 94.56 70 GLY A C 1
ATOM 533 O O . GLY A 1 70 ? -0.957 8.450 -14.030 1.00 94.56 70 GLY A O 1
ATOM 534 N N . GLU A 1 71 ? -0.827 9.445 -12.036 1.00 95.31 71 GLU A N 1
ATOM 535 C CA . GLU A 1 71 ? 0.570 9.140 -11.716 1.00 95.31 71 GLU A CA 1
ATOM 536 C C . GLU A 1 71 ? 0.695 9.037 -10.193 1.00 95.31 71 GLU A C 1
ATOM 538 O O . GLU A 1 71 ? 0.026 9.778 -9.474 1.00 95.31 71 GLU A O 1
ATOM 543 N N . ALA A 1 72 ? 1.561 8.157 -9.689 1.00 96.50 72 ALA A N 1
ATOM 544 C CA . ALA A 1 72 ? 1.903 8.104 -8.270 1.00 96.50 72 ALA A CA 1
ATOM 545 C C . ALA A 1 72 ? 3.421 8.039 -8.086 1.00 96.50 72 ALA A C 1
ATOM 547 O O . ALA A 1 72 ? 4.094 7.163 -8.630 1.00 96.50 72 ALA A O 1
ATOM 548 N N . ARG A 1 73 ? 3.982 8.954 -7.295 1.00 96.44 73 ARG A N 1
ATOM 549 C CA . ARG A 1 73 ? 5.420 9.033 -7.023 1.00 96.44 73 ARG A CA 1
ATOM 550 C C . ARG A 1 73 ? 5.673 9.272 -5.542 1.00 96.44 73 ARG A C 1
ATOM 552 O O . ARG A 1 73 ? 5.187 10.244 -4.981 1.00 96.44 73 ARG A O 1
ATOM 559 N N . VAL A 1 74 ? 6.484 8.420 -4.927 1.00 95.88 74 VAL A N 1
ATOM 560 C CA . VAL A 1 74 ? 6.947 8.557 -3.543 1.00 95.88 74 VAL A CA 1
ATOM 561 C C . VAL A 1 74 ? 8.444 8.827 -3.555 1.00 95.88 74 VAL A C 1
ATOM 563 O O . VAL A 1 74 ? 9.222 8.043 -4.099 1.00 95.88 74 VAL A O 1
ATOM 566 N N . MET A 1 75 ? 8.853 9.940 -2.957 1.00 94.62 75 MET A N 1
ATOM 567 C CA . MET A 1 75 ? 10.240 10.390 -2.888 1.00 94.62 75 MET A CA 1
ATOM 568 C C . MET A 1 75 ? 10.669 10.580 -1.438 1.00 94.62 75 MET A C 1
ATOM 570 O O . MET A 1 75 ? 9.872 11.004 -0.603 1.00 94.62 75 MET A O 1
ATOM 574 N N . LEU A 1 76 ? 11.937 10.296 -1.154 1.00 92.88 76 LEU A N 1
ATOM 575 C CA . LEU A 1 76 ? 12.575 10.626 0.118 1.00 92.88 76 LEU A CA 1
ATOM 576 C C . LEU A 1 76 ? 13.436 11.877 -0.061 1.00 92.88 76 LEU A C 1
ATOM 578 O O . LEU A 1 76 ? 13.978 12.117 -1.143 1.00 92.88 76 LEU A O 1
ATOM 582 N N . ARG A 1 77 ? 13.563 12.672 1.001 1.00 90.25 77 ARG A N 1
ATOM 583 C CA . ARG A 1 77 ? 14.360 13.900 0.993 1.00 90.25 77 ARG A CA 1
ATOM 584 C C . ARG A 1 77 ? 15.809 13.615 0.623 1.00 90.25 77 ARG A C 1
ATOM 586 O O . ARG A 1 77 ? 16.448 12.810 1.289 1.00 90.25 77 ARG A O 1
ATOM 593 N N . ASP A 1 78 ? 16.317 14.328 -0.377 1.00 88.31 78 ASP A N 1
ATOM 594 C CA . ASP A 1 78 ? 17.704 14.237 -0.848 1.00 88.31 78 ASP A CA 1
ATOM 595 C C . ASP A 1 78 ? 18.082 12.871 -1.467 1.00 88.31 78 ASP A C 1
ATOM 597 O O . ASP A 1 78 ? 19.260 12.545 -1.593 1.00 88.31 78 ASP A O 1
ATOM 601 N N . TYR A 1 79 ? 17.097 12.072 -1.907 1.00 91.31 79 TYR A N 1
ATOM 602 C CA . TYR A 1 79 ? 17.346 10.840 -2.667 1.00 91.31 79 TYR A CA 1
ATOM 603 C C . TYR A 1 79 ? 17.062 11.048 -4.161 1.00 91.31 79 TYR A C 1
ATOM 605 O O . TYR A 1 79 ? 15.975 11.505 -4.523 1.00 91.31 79 TYR A O 1
ATOM 613 N N . PRO A 1 80 ? 18.006 10.691 -5.054 1.00 90.75 80 PRO A N 1
ATOM 614 C CA . PRO A 1 80 ? 17.880 10.969 -6.485 1.00 90.75 80 PRO A CA 1
ATOM 615 C C . PRO A 1 80 ? 16.866 10.068 -7.199 1.00 90.75 80 PRO A C 1
ATOM 617 O O . PRO A 1 80 ? 16.334 10.456 -8.237 1.00 90.75 80 PRO A O 1
ATOM 620 N N . LEU A 1 81 ? 16.603 8.866 -6.674 1.00 92.25 81 LEU A N 1
ATOM 621 C CA . LEU A 1 81 ? 15.619 7.944 -7.236 1.00 92.25 81 LEU A CA 1
ATOM 622 C C . LEU A 1 81 ? 14.379 7.895 -6.336 1.00 92.25 81 LEU A C 1
ATOM 624 O O . LEU A 1 81 ? 14.507 7.897 -5.109 1.00 92.25 81 LEU A O 1
ATOM 628 N N . PRO A 1 82 ? 13.172 7.829 -6.922 1.00 93.56 82 PRO A N 1
ATOM 629 C CA . PRO A 1 82 ? 11.955 7.656 -6.145 1.00 93.56 82 PRO A CA 1
ATOM 630 C C . PRO A 1 82 ? 11.943 6.278 -5.471 1.00 93.56 82 PRO A C 1
ATOM 632 O O . PRO A 1 82 ? 12.398 5.288 -6.048 1.00 93.56 82 PRO A O 1
ATOM 635 N N . LEU A 1 83 ? 11.372 6.213 -4.266 1.00 94.44 83 LEU A N 1
ATOM 636 C CA . LEU A 1 83 ? 11.139 4.959 -3.545 1.00 94.44 83 LEU A CA 1
ATOM 637 C C . LEU A 1 83 ? 10.137 4.082 -4.310 1.00 94.44 83 LEU A C 1
ATOM 639 O O . LEU A 1 83 ? 10.350 2.884 -4.474 1.00 94.44 83 LEU A O 1
ATOM 643 N N . LEU A 1 84 ? 9.075 4.710 -4.818 1.00 96.44 84 LEU A N 1
ATOM 644 C CA . LEU A 1 84 ? 8.060 4.104 -5.674 1.00 96.44 84 LEU A CA 1
ATOM 645 C C . LEU A 1 84 ? 7.663 5.108 -6.755 1.00 96.44 84 LEU A C 1
ATOM 647 O O . LEU A 1 84 ? 7.413 6.277 -6.461 1.00 96.44 84 LEU A O 1
ATOM 651 N N . HIS A 1 85 ? 7.562 4.659 -7.999 1.00 97.44 85 HIS A N 1
ATOM 652 C CA . HIS A 1 85 ? 7.043 5.465 -9.095 1.00 97.44 85 HIS A CA 1
ATOM 653 C C . HIS A 1 85 ? 6.193 4.617 -10.032 1.00 97.44 85 HIS A C 1
ATOM 655 O O . HIS A 1 85 ? 6.715 3.758 -10.740 1.00 97.44 85 HIS A O 1
ATOM 661 N N . VAL A 1 86 ? 4.892 4.893 -10.039 1.00 96.62 86 VAL A N 1
ATOM 662 C CA . VAL A 1 86 ? 3.937 4.428 -11.043 1.00 96.62 86 VAL A CA 1
ATOM 663 C C . VAL A 1 86 ? 3.733 5.586 -12.027 1.00 96.62 86 VAL A C 1
ATOM 665 O O . VAL A 1 86 ? 3.118 6.591 -11.660 1.00 96.62 86 VAL A O 1
ATOM 668 N N . PRO A 1 87 ? 4.306 5.508 -13.239 1.00 94.88 87 PRO A N 1
ATOM 669 C CA . PRO A 1 87 ? 4.302 6.611 -14.195 1.00 94.88 87 PRO A CA 1
ATOM 670 C C . PRO A 1 87 ? 2.913 6.872 -14.780 1.00 94.88 87 PRO A C 1
ATOM 672 O O . PRO A 1 87 ? 2.038 6.012 -14.734 1.00 94.88 87 PRO A O 1
ATOM 675 N N . ALA A 1 88 ? 2.729 8.037 -15.400 1.00 93.19 88 ALA A N 1
ATOM 676 C CA . ALA A 1 88 ? 1.528 8.314 -16.176 1.00 93.19 88 ALA A CA 1
ATOM 677 C C . ALA A 1 88 ? 1.357 7.351 -17.362 1.00 93.19 88 ALA A C 1
ATOM 679 O O . ALA A 1 88 ? 2.298 6.676 -17.797 1.00 93.19 88 ALA A O 1
ATOM 680 N N . ILE A 1 89 ? 0.133 7.288 -17.884 1.00 91.88 89 ILE A N 1
ATOM 681 C CA . ILE A 1 89 ? -0.183 6.567 -19.118 1.00 91.88 89 ILE A CA 1
ATOM 682 C C . ILE A 1 89 ? 0.703 7.091 -20.264 1.00 91.88 89 ILE A C 1
ATOM 684 O O . ILE A 1 89 ? 0.877 8.300 -20.431 1.00 91.88 89 ILE A O 1
ATOM 688 N N . ARG A 1 90 ? 1.288 6.184 -21.056 1.00 85.94 90 ARG A N 1
ATOM 689 C CA . ARG A 1 90 ? 2.211 6.549 -22.140 1.00 85.94 90 ARG A CA 1
ATOM 690 C C . ARG A 1 90 ? 1.456 7.228 -23.297 1.00 85.94 90 ARG A C 1
ATOM 692 O O . ARG A 1 90 ? 0.343 6.803 -23.616 1.00 85.94 90 ARG A O 1
ATOM 699 N N . PRO A 1 91 ? 2.060 8.209 -24.002 1.00 78.44 91 PRO A N 1
ATOM 700 C CA . PRO A 1 91 ? 1.503 8.722 -25.253 1.00 78.44 91 PRO A CA 1
ATOM 701 C C . PRO A 1 91 ? 1.263 7.576 -26.251 1.00 78.44 91 PRO A C 1
ATOM 703 O O . PRO A 1 91 ? 2.207 6.885 -26.633 1.00 78.44 91 PRO A O 1
ATOM 706 N N . GLY A 1 92 ? 0.000 7.346 -26.625 1.00 79.69 92 GLY A N 1
ATOM 707 C CA . GLY A 1 92 ? -0.438 6.228 -27.479 1.00 79.69 92 GLY A CA 1
ATOM 708 C C . GLY A 1 92 ? -1.425 5.266 -26.806 1.00 79.69 92 GLY A C 1
ATOM 709 O O . GLY A 1 92 ? -2.160 4.564 -27.494 1.00 79.69 92 GLY A O 1
ATOM 710 N N . GLN A 1 93 ? -1.502 5.272 -25.476 1.00 84.25 93 GLN A N 1
ATOM 711 C CA . GLN A 1 93 ? -2.559 4.595 -24.725 1.00 84.25 93 GLN A CA 1
ATOM 712 C C . GLN A 1 93 ? -3.776 5.528 -24.543 1.00 84.25 93 GLN A C 1
ATOM 714 O O . GLN A 1 93 ? -3.663 6.749 -24.661 1.00 84.25 93 GLN A O 1
ATOM 719 N N . SER A 1 94 ? -4.961 4.965 -24.271 1.00 83.38 94 SER A N 1
ATOM 720 C CA . SER A 1 94 ? -6.189 5.760 -24.112 1.00 83.38 94 SER A CA 1
ATOM 721 C C . SER A 1 94 ? -6.072 6.733 -22.927 1.00 83.38 94 SER A C 1
ATOM 723 O O . SER A 1 94 ? -5.869 6.275 -21.802 1.00 83.38 94 SER A O 1
ATOM 725 N N . PRO A 1 95 ? -6.294 8.047 -23.124 1.00 78.62 95 PRO A N 1
ATOM 726 C CA . PRO A 1 95 ? -6.201 9.043 -22.053 1.00 78.62 95 PRO A CA 1
ATOM 727 C C . PRO A 1 95 ? -7.334 8.930 -21.023 1.00 78.62 95 PRO A C 1
ATOM 729 O O . PRO A 1 95 ? -7.317 9.615 -20.009 1.00 78.62 95 PRO A O 1
ATOM 732 N N . ARG A 1 96 ? -8.342 8.085 -21.279 1.00 82.00 96 ARG A N 1
ATOM 733 C CA . ARG A 1 96 ? -9.431 7.802 -20.331 1.00 82.00 96 ARG A CA 1
ATOM 734 C C . ARG A 1 96 ? -9.058 6.745 -19.292 1.00 82.00 96 ARG A C 1
ATOM 736 O O . ARG A 1 96 ? -9.817 6.543 -18.350 1.00 82.00 96 ARG A O 1
ATOM 743 N N . LEU A 1 97 ? -7.951 6.028 -19.488 1.00 85.12 97 LEU A N 1
ATOM 744 C CA . LEU A 1 97 ? -7.483 5.031 -18.534 1.00 85.12 97 LEU A CA 1
ATOM 745 C C . LEU A 1 97 ? -6.738 5.730 -17.398 1.00 85.12 97 LEU A C 1
ATOM 747 O O . LEU A 1 97 ? -5.867 6.559 -17.640 1.00 85.12 97 LEU A O 1
ATOM 751 N N . ALA A 1 98 ? -7.050 5.359 -16.160 1.00 91.75 98 ALA A N 1
ATOM 752 C CA . ALA A 1 98 ? -6.199 5.698 -15.029 1.00 91.75 98 ALA A CA 1
ATOM 753 C C . ALA A 1 98 ? -4.922 4.850 -15.091 1.00 91.75 98 ALA A C 1
ATOM 755 O O . ALA A 1 98 ? -4.990 3.663 -15.425 1.00 91.75 98 ALA A O 1
ATOM 756 N N . SER A 1 99 ? -3.768 5.429 -14.748 1.00 93.50 99 SER A N 1
ATOM 757 C CA . SER A 1 99 ? -2.516 4.665 -14.674 1.00 93.50 99 SER A CA 1
ATOM 758 C C . SER A 1 99 ? -2.583 3.595 -13.597 1.00 93.50 99 SER A C 1
ATOM 760 O O . SER A 1 99 ? -2.172 2.462 -13.833 1.00 93.50 99 SER A O 1
ATOM 762 N N . LEU A 1 100 ? -3.173 3.935 -12.453 1.00 95.38 100 LEU A N 1
ATOM 763 C CA . LEU A 1 100 ? -3.417 3.020 -11.353 1.00 95.38 100 LEU A CA 1
ATOM 764 C C . LEU A 1 100 ? -4.892 3.075 -10.972 1.00 95.38 100 LEU A C 1
ATOM 766 O O . LEU A 1 100 ? -5.456 4.155 -10.794 1.00 95.38 100 LEU A O 1
ATOM 770 N N . SER A 1 101 ? -5.507 1.911 -10.809 1.00 96.50 101 SER A N 1
ATOM 771 C CA . SER A 1 101 ? -6.839 1.773 -10.227 1.00 96.50 101 SER A CA 1
ATOM 772 C C . SER A 1 101 ? -6.829 0.719 -9.131 1.00 96.50 101 SER A C 1
ATOM 774 O O . SER A 1 101 ? -6.475 -0.427 -9.378 1.00 96.50 101 SER A O 1
ATOM 776 N N . LEU A 1 102 ? -7.250 1.105 -7.936 1.00 97.06 102 LEU A N 1
ATOM 777 C CA . LEU A 1 102 ? -7.433 0.247 -6.777 1.00 97.06 102 LEU A CA 1
ATOM 778 C C . LEU A 1 102 ? -8.930 0.073 -6.526 1.00 97.06 102 LEU A C 1
ATOM 780 O O . LEU A 1 102 ? -9.677 1.050 -6.533 1.00 97.06 102 LEU A O 1
ATOM 784 N N . SER A 1 103 ? -9.361 -1.157 -6.268 1.00 97.31 103 SER A N 1
ATOM 785 C CA . SER A 1 103 ? -10.711 -1.483 -5.812 1.00 97.31 103 SER A CA 1
ATOM 786 C C . SER A 1 103 ? -10.625 -2.466 -4.654 1.00 97.31 103 SER A C 1
ATOM 788 O O . SER A 1 103 ? -9.938 -3.480 -4.759 1.00 97.31 103 SER A O 1
ATOM 790 N N . THR A 1 104 ? -11.335 -2.191 -3.564 1.00 97.38 104 THR A N 1
ATOM 791 C CA . THR A 1 104 ? -11.337 -3.059 -2.381 1.00 97.38 104 THR A CA 1
ATOM 792 C C . THR A 1 104 ? -12.621 -2.903 -1.584 1.00 97.38 104 THR A C 1
ATOM 794 O O . THR A 1 104 ? -13.147 -1.799 -1.462 1.00 97.38 104 THR A O 1
ATOM 797 N N . ASP A 1 105 ? -13.084 -3.988 -0.972 1.00 97.00 105 ASP A N 1
ATOM 798 C CA . ASP A 1 105 ? -13.881 -3.858 0.247 1.00 97.00 105 ASP A CA 1
ATOM 799 C C . ASP A 1 105 ? -12.930 -3.584 1.412 1.00 97.00 105 ASP A C 1
ATOM 801 O O . ASP A 1 105 ? -11.860 -4.188 1.510 1.00 97.00 105 ASP A O 1
ATOM 805 N N . PHE A 1 106 ? -13.279 -2.616 2.250 1.00 96.56 106 PHE A N 1
ATOM 806 C CA . PHE A 1 106 ? -12.455 -2.119 3.340 1.00 96.56 106 PHE A CA 1
ATOM 807 C C . PHE A 1 106 ? -13.308 -2.034 4.600 1.00 96.56 106 PHE A C 1
ATOM 809 O O . PHE A 1 106 ? -14.297 -1.302 4.648 1.00 96.56 106 PHE A O 1
ATOM 816 N N . VAL A 1 107 ? -12.940 -2.791 5.629 1.00 96.88 107 VAL A N 1
ATOM 817 C CA . VAL A 1 107 ? -13.638 -2.779 6.914 1.00 96.88 107 VAL A CA 1
ATOM 818 C C . VAL A 1 107 ? -12.701 -2.244 7.979 1.00 96.88 107 VAL A C 1
ATOM 820 O O . VAL A 1 107 ? -11.665 -2.842 8.267 1.00 96.88 107 VAL A O 1
ATOM 823 N N . VAL A 1 108 ? -13.077 -1.120 8.586 1.00 95.75 108 VAL A N 1
ATOM 824 C CA . VAL A 1 108 ? -12.427 -0.613 9.798 1.00 95.75 108 VAL A CA 1
ATOM 825 C C . VAL A 1 108 ? -13.178 -1.175 10.990 1.00 95.75 108 VAL A C 1
ATOM 827 O O . VAL A 1 108 ? -14.382 -0.954 11.115 1.00 95.75 108 VAL A O 1
ATOM 830 N N . ALA A 1 109 ? -12.486 -1.900 11.861 1.00 93.94 109 ALA A N 1
ATOM 831 C CA . ALA A 1 109 ? -13.110 -2.545 13.001 1.00 93.94 109 ALA A CA 1
ATOM 832 C C . ALA A 1 109 ? -12.272 -2.391 14.272 1.00 93.94 109 ALA A C 1
ATOM 834 O O . ALA A 1 109 ? -11.058 -2.578 14.273 1.00 93.94 109 ALA A O 1
ATOM 835 N N . GLU A 1 110 ? -12.937 -2.073 15.373 1.00 91.56 110 GLU A N 1
ATOM 836 C CA . GLU A 1 110 ? -12.350 -2.021 16.705 1.00 91.56 110 GLU A CA 1
ATOM 837 C C . GLU A 1 110 ? -13.096 -3.006 17.603 1.00 91.56 110 GLU A C 1
ATOM 839 O O . GLU A 1 110 ? -14.307 -2.884 17.797 1.00 91.56 110 GLU A O 1
ATOM 844 N N . GLU A 1 111 ? -12.387 -4.007 18.119 1.00 90.19 111 GLU A N 1
ATOM 845 C CA . GLU A 1 111 ? -12.976 -5.070 18.937 1.00 90.19 111 GLU A CA 1
ATOM 846 C C . GLU A 1 111 ? -13.503 -4.536 20.272 1.00 90.19 111 GLU A C 1
ATOM 848 O O . GLU A 1 111 ? -12.842 -3.761 20.972 1.00 90.19 111 GLU A O 1
ATOM 853 N N . PHE A 1 112 ? -14.690 -5.000 20.652 1.00 88.62 112 PHE A N 1
ATOM 854 C CA . PHE A 1 112 ? -15.291 -4.687 21.937 1.00 88.62 112 PHE A CA 1
ATOM 855 C C . PHE A 1 112 ? -14.779 -5.653 23.012 1.00 88.62 112 PHE A C 1
ATOM 857 O O . PHE A 1 112 ? -15.171 -6.816 23.050 1.00 88.62 112 PHE A O 1
ATOM 864 N N . GLN A 1 113 ? -13.945 -5.148 23.922 1.00 84.12 113 GLN A N 1
ATOM 865 C CA . GLN A 1 113 ? -13.329 -5.915 25.017 1.00 84.12 113 GLN A CA 1
ATOM 866 C C . GLN A 1 113 ? -13.984 -5.601 26.382 1.00 84.12 113 GLN A C 1
ATOM 868 O O . GLN A 1 113 ? -13.337 -5.607 27.424 1.00 84.12 113 GLN A O 1
ATOM 873 N N . GLY A 1 114 ? -15.284 -5.279 26.387 1.00 83.62 114 GLY A N 1
ATOM 874 C CA . GLY A 1 114 ? -16.042 -4.944 27.600 1.00 83.62 114 GLY A CA 1
ATOM 875 C C . GLY A 1 114 ? -15.986 -3.461 27.990 1.00 83.62 114 GLY A C 1
ATOM 876 O O . GLY A 1 114 ? -15.325 -2.648 27.341 1.00 83.62 114 GLY A O 1
ATOM 877 N N . ILE A 1 115 ? -16.699 -3.100 29.062 1.00 81.56 115 ILE A N 1
ATOM 878 C CA . ILE A 1 115 ? -16.803 -1.710 29.556 1.00 81.56 115 ILE A CA 1
ATOM 879 C C . ILE A 1 115 ? -15.478 -1.228 30.173 1.00 81.56 115 ILE A C 1
ATOM 881 O O . ILE A 1 115 ? -15.114 -0.073 29.997 1.00 81.56 115 ILE A O 1
ATOM 885 N N . GLU A 1 116 ? -14.712 -2.125 30.800 1.00 80.94 116 GLU A N 1
ATOM 886 C CA . GLU A 1 116 ? -13.373 -1.863 31.365 1.00 80.94 116 GLU A CA 1
ATOM 887 C C . GLU A 1 116 ? -12.390 -1.309 30.312 1.00 80.94 116 GLU A C 1
ATOM 889 O O . GLU A 1 116 ? -11.490 -0.531 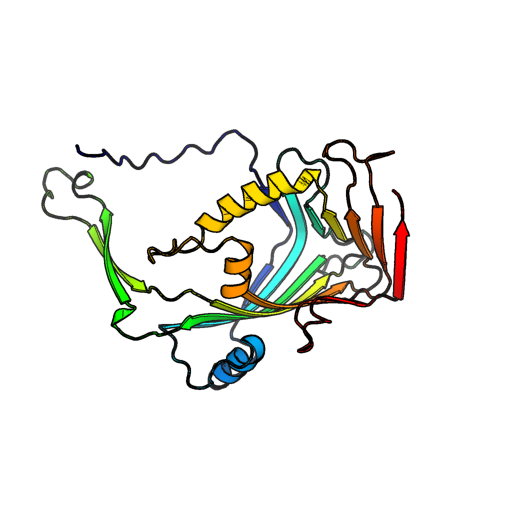30.618 1.00 80.94 116 GLU A O 1
ATOM 894 N N . SER A 1 117 ? -12.583 -1.670 29.035 1.00 78.19 117 SER A N 1
ATOM 895 C CA . SER A 1 117 ? -11.740 -1.208 27.923 1.00 78.19 117 SER A CA 1
ATOM 896 C C . SER A 1 117 ? -12.021 0.237 27.483 1.00 78.19 117 SER A C 1
ATOM 898 O O . SER A 1 117 ? -11.345 0.759 26.588 1.00 78.19 117 SER A O 1
ATOM 900 N N . GLN A 1 118 ? -13.027 0.883 28.079 1.00 81.88 118 GLN A N 1
ATOM 901 C CA . GLN A 1 118 ? -13.501 2.214 27.731 1.00 81.88 118 GLN A CA 1
ATOM 902 C C . GLN A 1 118 ? -13.243 3.197 28.863 1.00 81.88 118 GLN A C 1
ATOM 904 O O . GLN A 1 118 ? -13.516 2.941 30.029 1.00 81.88 118 GLN A O 1
ATOM 909 N N . ARG A 1 119 ? -12.771 4.382 28.494 1.00 80.50 119 ARG A N 1
ATOM 910 C CA . ARG A 1 119 ? -12.526 5.484 29.419 1.00 80.50 119 ARG A CA 1
ATOM 911 C C . ARG A 1 119 ? -13.117 6.766 28.873 1.00 80.50 119 ARG A C 1
ATOM 913 O O . ARG A 1 119 ? -13.073 7.017 27.669 1.00 80.50 119 ARG A O 1
ATOM 920 N N . HIS A 1 120 ? -13.627 7.581 29.775 1.00 83.25 120 HIS A N 1
ATOM 921 C CA . HIS A 1 120 ? -14.097 8.921 29.476 1.00 83.25 120 HIS A CA 1
ATOM 922 C C . HIS A 1 120 ? -12.945 9.888 29.708 1.00 83.25 120 HIS A C 1
ATOM 924 O O . HIS A 1 120 ? -12.338 9.902 30.780 1.00 83.25 120 HIS A O 1
ATOM 930 N N . ILE A 1 121 ? -12.578 10.631 28.669 1.00 82.75 121 ILE A N 1
ATOM 931 C CA . ILE A 1 121 ? -11.568 11.675 28.769 1.00 82.75 121 ILE A CA 1
ATOM 932 C C . ILE A 1 121 ? -12.255 12.988 28.453 1.00 82.75 121 ILE A C 1
ATOM 934 O O . ILE A 1 121 ? -12.656 13.232 27.316 1.00 82.75 121 ILE A O 1
ATOM 938 N N . ASN A 1 122 ? -12.323 13.854 29.459 1.00 82.00 122 ASN A N 1
ATOM 939 C CA . ASN A 1 122 ? -12.726 15.231 29.262 1.00 82.00 122 ASN A CA 1
ATOM 940 C C . ASN A 1 122 ? -11.604 15.970 28.514 1.00 82.00 122 ASN A C 1
ATOM 942 O O . ASN A 1 122 ? -10.520 16.202 29.053 1.00 82.00 122 ASN A O 1
ATOM 946 N N . VAL A 1 123 ? -11.845 16.281 27.243 1.00 84.06 123 VAL A N 1
ATOM 947 C CA . VAL A 1 123 ? -10.927 17.042 26.398 1.00 84.06 123 VAL A CA 1
ATOM 948 C C . VAL A 1 123 ? -11.369 18.495 26.416 1.00 84.06 123 VAL A C 1
ATOM 950 O O . VAL A 1 123 ? -12.432 18.842 25.905 1.00 84.06 123 VAL A O 1
ATOM 953 N N . VAL A 1 124 ? -10.538 19.359 26.991 1.00 82.06 124 VAL A N 1
ATOM 954 C CA . VAL A 1 124 ? -10.758 20.806 26.958 1.00 82.06 124 VAL A CA 1
ATOM 955 C C . VAL A 1 124 ? -10.428 21.313 25.555 1.00 82.06 124 VAL A C 1
ATOM 957 O O . VAL A 1 124 ? -9.272 21.298 25.145 1.00 82.06 124 VAL A O 1
ATOM 960 N N . VAL A 1 125 ? -11.449 21.743 24.816 1.00 81.69 125 VAL A N 1
ATOM 961 C CA . VAL A 1 125 ? -11.327 22.278 23.452 1.00 81.69 125 VAL A CA 1
ATOM 962 C C . VAL A 1 125 ? -10.996 23.767 23.485 1.00 81.69 125 VAL A C 1
ATOM 964 O O . VAL A 1 125 ? -10.155 24.229 22.719 1.00 81.69 125 VAL A O 1
ATOM 967 N N . VAL A 1 126 ? -11.616 24.520 24.399 1.00 80.75 126 VAL A N 1
ATOM 968 C CA . VAL A 1 126 ? -11.259 25.920 24.655 1.00 80.75 126 VAL A CA 1
ATOM 969 C C . VAL A 1 126 ? -10.886 26.074 26.129 1.00 80.75 126 VAL A C 1
ATOM 971 O O . VAL A 1 126 ? -11.751 25.926 27.002 1.00 80.75 126 VAL A O 1
ATOM 974 N N . PRO A 1 127 ? -9.605 26.353 26.430 1.00 77.38 127 PRO A N 1
ATOM 975 C CA . PRO A 1 127 ? -9.158 26.649 27.783 1.00 77.38 127 PRO A CA 1
ATOM 976 C C . PRO A 1 127 ? -9.827 27.906 28.348 1.00 77.38 127 PRO A C 1
ATOM 978 O O . PRO A 1 127 ? -10.057 28.873 27.623 1.00 77.38 127 PRO A O 1
ATOM 981 N N . LYS A 1 128 ? -10.052 27.931 29.668 1.00 73.88 128 LYS A N 1
ATOM 982 C CA . LYS A 1 128 ? -10.717 29.045 30.375 1.00 73.88 128 LYS A CA 1
ATOM 983 C C . LYS A 1 128 ? -10.093 30.419 30.090 1.00 73.88 128 LYS A C 1
ATOM 985 O O . LYS A 1 128 ? -10.807 31.403 29.983 1.00 73.88 128 LYS A O 1
ATOM 990 N N . HIS A 1 129 ? -8.773 30.491 29.910 1.00 72.88 129 HIS A N 1
ATOM 991 C CA . HIS A 1 129 ? -8.057 31.752 29.677 1.00 72.88 129 HIS A CA 1
ATOM 992 C C . HIS A 1 129 ? -8.315 32.389 28.296 1.00 72.88 129 HIS A C 1
ATOM 994 O O . HIS A 1 129 ? -7.932 33.537 28.092 1.00 72.88 129 HIS A O 1
ATOM 1000 N N . LYS A 1 130 ? -8.925 31.661 27.344 1.00 70.75 130 LYS A N 1
ATOM 1001 C CA . LYS A 1 130 ? -9.328 32.202 26.032 1.00 70.75 130 LYS A CA 1
ATOM 1002 C C . LYS A 1 130 ? -10.750 32.789 26.045 1.00 70.75 130 LYS A C 1
ATOM 1004 O O . LYS A 1 130 ? -11.145 33.411 25.062 1.00 70.75 130 LYS A O 1
ATOM 1009 N N . PHE A 1 131 ? -11.512 32.607 27.128 1.00 68.88 131 PHE A N 1
ATOM 1010 C CA . PHE A 1 131 ? -12.809 33.260 27.318 1.00 68.88 131 PHE A CA 1
ATOM 1011 C C . PHE A 1 131 ? -12.623 34.703 27.816 1.00 68.88 131 PHE A C 1
ATOM 1013 O O . PHE A 1 131 ? -11.621 35.030 28.454 1.00 68.88 131 PHE A O 1
ATOM 1020 N N . GLY A 1 132 ? -13.568 35.590 27.480 1.00 69.00 132 GLY A N 1
ATOM 1021 C CA . GLY A 1 132 ? -13.535 36.996 27.898 1.00 69.00 132 GLY A CA 1
ATOM 1022 C C . GLY A 1 132 ? -13.538 37.150 29.424 1.00 69.00 132 GLY A C 1
ATOM 1023 O O . GLY A 1 132 ? -13.973 36.251 30.139 1.00 69.00 132 GLY A O 1
ATOM 1024 N N . LYS A 1 133 ? -13.075 38.305 29.928 1.00 65.19 133 LYS A N 1
ATOM 1025 C CA . LYS A 1 133 ? -12.923 38.587 31.374 1.00 65.19 133 LYS A CA 1
ATOM 1026 C C . LYS A 1 133 ? -14.193 38.355 32.212 1.00 65.19 133 LYS A C 1
ATOM 1028 O O . LYS A 1 133 ? -14.065 38.144 33.413 1.00 65.19 133 LYS A O 1
ATOM 1033 N N . ASP A 1 134 ? -15.367 38.350 31.584 1.00 66.56 134 ASP A N 1
ATOM 1034 C CA . ASP A 1 134 ? -16.666 38.174 32.240 1.00 66.56 134 ASP A CA 1
ATOM 1035 C C . ASP A 1 134 ? -17.159 36.711 32.292 1.00 66.56 134 ASP A C 1
ATOM 1037 O O . ASP A 1 134 ? -18.177 36.443 32.924 1.00 66.56 134 ASP A O 1
ATOM 1041 N N . ASP A 1 135 ? -16.466 35.749 31.659 1.00 62.44 135 ASP A N 1
ATOM 1042 C CA . ASP A 1 135 ? -16.907 34.341 31.558 1.00 62.44 135 ASP A CA 1
ATOM 1043 C C . ASP A 1 135 ? -15.851 33.349 32.100 1.00 62.44 135 ASP A C 1
ATOM 1045 O O . ASP A 1 135 ? -15.504 32.345 31.478 1.00 62.44 135 ASP A O 1
ATOM 1049 N N . THR A 1 136 ? -15.305 33.645 33.285 1.00 59.06 136 THR A N 1
ATOM 1050 C CA . THR A 1 136 ? -14.188 32.922 33.934 1.00 59.06 136 THR A CA 1
ATOM 1051 C C . THR A 1 136 ? -14.513 31.495 34.401 1.00 59.06 136 THR A C 1
ATOM 1053 O O . THR A 1 136 ? -13.605 30.699 34.660 1.00 59.06 136 THR A O 1
ATOM 1056 N N . GLU A 1 137 ? -15.793 31.137 34.488 1.00 58.75 137 GLU A N 1
ATOM 1057 C CA . GLU A 1 137 ? -16.250 29.827 34.966 1.00 58.75 137 GLU A CA 1
ATOM 1058 C C . GLU A 1 137 ? -16.280 28.762 33.854 1.00 58.75 137 GLU A C 1
ATOM 1060 O O . GLU A 1 137 ? -16.096 27.573 34.138 1.00 58.75 137 GLU A O 1
ATOM 1065 N N . LYS A 1 138 ? -16.443 29.157 32.583 1.00 65.88 138 LYS A N 1
ATOM 1066 C CA . LYS A 1 138 ? -16.723 28.218 31.489 1.00 65.88 138 LYS A CA 1
ATOM 1067 C C . LYS A 1 138 ? -15.448 27.751 30.786 1.00 65.88 138 LYS A C 1
ATOM 1069 O O . LYS A 1 138 ? -14.707 28.532 30.203 1.00 65.88 138 LYS A O 1
ATOM 1074 N N . ASN A 1 139 ? -15.190 26.445 30.808 1.00 71.75 139 ASN A N 1
ATOM 1075 C CA . ASN A 1 139 ? -14.359 25.787 29.802 1.00 71.75 139 ASN A CA 1
ATOM 1076 C C . ASN A 1 139 ? -15.277 25.122 28.772 1.00 71.75 139 ASN A C 1
ATOM 1078 O O . ASN A 1 139 ? -16.277 24.503 29.131 1.00 71.75 139 ASN A O 1
ATOM 1082 N N . PHE A 1 140 ? -14.929 25.205 27.489 1.00 81.88 140 PHE A N 1
ATOM 1083 C CA . PHE A 1 140 ? -15.578 24.349 26.501 1.00 81.88 140 PHE A CA 1
ATOM 1084 C C . PHE A 1 140 ? -14.819 23.030 26.482 1.00 81.88 140 PHE A C 1
ATOM 1086 O O . PHE A 1 140 ? -13.678 22.967 26.016 1.00 81.88 140 PHE A O 1
ATOM 1093 N N . SER A 1 141 ? -15.426 21.998 27.059 1.00 84.75 141 SER A N 1
ATOM 1094 C CA . SER A 1 141 ? -14.875 20.650 27.071 1.00 84.75 141 SER A CA 1
ATOM 1095 C C . SER A 1 141 ? -15.841 19.667 26.433 1.00 84.75 141 SER A C 1
ATOM 1097 O O . SER A 1 141 ? -17.057 19.829 26.514 1.00 84.75 141 SER A O 1
ATOM 1099 N N . ILE A 1 142 ? -15.280 18.658 25.778 1.00 87.19 142 ILE A N 1
ATOM 1100 C CA . ILE A 1 142 ? -16.018 17.551 25.187 1.00 87.19 142 ILE A CA 1
ATOM 1101 C C . ILE A 1 142 ? -15.598 16.296 25.936 1.00 87.19 142 ILE A C 1
ATOM 1103 O O . ILE A 1 142 ? -14.406 16.017 26.074 1.00 87.19 142 ILE A O 1
ATOM 1107 N N . ASP A 1 143 ? -16.572 15.536 26.420 1.00 86.31 143 ASP A N 1
ATOM 1108 C CA . ASP A 1 143 ? -16.307 14.206 26.946 1.00 86.31 143 ASP A CA 1
ATOM 1109 C C . ASP A 1 143 ? -16.155 13.218 25.785 1.00 86.31 143 ASP A C 1
ATOM 1111 O O . ASP A 1 143 ? -17.090 12.971 25.022 1.00 86.31 143 ASP A O 1
ATOM 1115 N N . VAL A 1 144 ? -14.942 12.696 25.614 1.00 84.00 144 VAL A N 1
ATOM 1116 C CA . VAL A 1 144 ? -14.595 11.772 24.537 1.00 84.00 144 VAL A CA 1
ATOM 1117 C C . VAL A 1 144 ? -14.375 10.391 25.129 1.00 84.00 144 VAL A C 1
ATOM 1119 O O . VAL A 1 144 ? -13.413 10.154 25.865 1.00 84.00 144 VAL A O 1
ATOM 1122 N N . ARG A 1 145 ? -15.223 9.439 24.738 1.00 81.25 145 ARG A N 1
ATOM 1123 C CA . ARG A 1 145 ? -15.010 8.023 25.042 1.00 81.25 145 ARG A CA 1
ATOM 1124 C C . ARG A 1 145 ? -13.838 7.512 24.212 1.00 81.25 145 ARG A C 1
ATOM 1126 O O . ARG A 1 145 ? -13.887 7.503 22.985 1.00 81.25 145 ARG A O 1
ATOM 1133 N N . ARG A 1 146 ? -12.769 7.094 24.885 1.00 79.19 146 ARG A N 1
ATOM 1134 C CA . ARG A 1 146 ? -11.617 6.439 24.266 1.00 79.19 146 ARG A CA 1
ATOM 1135 C C . ARG A 1 146 ? -11.581 4.977 24.660 1.00 79.19 146 ARG A C 1
ATOM 1137 O O . ARG A 1 146 ? -11.854 4.622 25.800 1.00 79.19 146 ARG A O 1
ATOM 1144 N N . THR A 1 147 ? -11.174 4.153 23.717 1.00 80.38 147 THR A N 1
ATOM 1145 C CA . THR A 1 147 ? -11.004 2.711 23.872 1.00 80.38 147 THR A CA 1
ATOM 1146 C C . THR A 1 147 ? -9.530 2.338 23.858 1.00 80.38 147 THR A C 1
ATOM 1148 O O . THR A 1 147 ? -8.710 3.019 23.226 1.00 80.38 147 THR A O 1
ATOM 1151 N N . ILE A 1 148 ? -9.202 1.272 24.584 1.00 81.25 148 ILE A N 1
ATOM 1152 C CA . ILE A 1 148 ? -7.851 0.699 24.640 1.00 81.25 148 ILE A CA 1
ATOM 1153 C C . ILE A 1 148 ? -7.596 -0.216 23.431 1.00 81.25 148 ILE A C 1
ATOM 1155 O O . ILE A 1 148 ? -6.471 -0.267 22.938 1.00 81.25 148 ILE A O 1
ATOM 1159 N N . SER A 1 149 ? -8.639 -0.874 22.913 1.00 83.38 149 SER A N 1
ATOM 1160 C CA . SER A 1 149 ? -8.566 -1.746 21.738 1.00 83.38 149 SER A CA 1
ATOM 1161 C C . SER A 1 149 ? -7.957 -1.040 20.522 1.00 83.38 149 SER A C 1
ATOM 1163 O O . SER A 1 149 ? -8.264 0.119 20.212 1.00 83.38 149 SER A O 1
ATOM 1165 N N . ALA A 1 150 ? -7.090 -1.763 19.813 1.00 83.75 150 ALA A N 1
ATOM 1166 C CA . ALA A 1 150 ? -6.521 -1.301 18.558 1.00 83.75 150 ALA A CA 1
ATOM 1167 C C . ALA A 1 150 ? -7.582 -1.316 17.452 1.00 83.75 150 ALA A C 1
ATOM 1169 O O . ALA A 1 150 ? -8.345 -2.274 17.313 1.00 83.75 150 ALA A O 1
ATOM 1170 N N . VAL A 1 151 ? -7.595 -0.257 16.643 1.00 88.94 151 VAL A N 1
ATOM 1171 C CA . VAL A 1 151 ? -8.386 -0.223 15.413 1.00 88.94 151 VAL A CA 1
ATOM 1172 C C . VAL A 1 151 ? -7.655 -1.062 14.371 1.00 88.94 151 VAL A C 1
ATOM 1174 O O . VAL A 1 151 ? -6.495 -0.790 14.060 1.00 88.94 151 VAL A O 1
ATOM 1177 N N . LYS A 1 152 ? -8.337 -2.074 13.845 1.00 92.38 152 LYS A N 1
ATOM 1178 C CA . LYS A 1 152 ? -7.848 -2.964 12.796 1.00 92.38 152 LYS A CA 1
ATOM 1179 C C . LYS A 1 152 ? -8.547 -2.650 11.479 1.00 92.38 152 LYS A C 1
ATOM 1181 O O . LYS A 1 152 ? -9.680 -2.173 11.450 1.00 92.38 152 LYS A O 1
ATOM 1186 N N . THR A 1 153 ? -7.866 -2.934 10.382 1.00 94.94 153 THR A N 1
ATOM 1187 C CA . THR A 1 153 ? -8.385 -2.777 9.024 1.00 94.94 153 THR A CA 1
ATOM 1188 C C . THR A 1 153 ? -8.327 -4.116 8.307 1.00 94.94 153 THR A C 1
ATOM 1190 O O . THR A 1 153 ? -7.342 -4.842 8.448 1.00 94.94 153 THR A O 1
ATOM 1193 N N . TYR A 1 154 ? -9.387 -4.441 7.572 1.00 96.25 154 TYR A N 1
ATOM 1194 C CA . TYR A 1 154 ? -9.534 -5.684 6.818 1.00 96.25 154 TYR A CA 1
ATOM 1195 C C . TYR A 1 154 ? -9.839 -5.351 5.368 1.00 96.25 154 TYR A C 1
ATOM 1197 O O . TYR A 1 154 ? -10.777 -4.594 5.104 1.00 96.25 154 TYR A O 1
ATOM 1205 N N . SER A 1 155 ? -9.049 -5.880 4.436 1.00 96.19 155 SER A N 1
ATOM 1206 C CA . SER A 1 155 ? -9.247 -5.596 3.018 1.00 96.19 155 SER A CA 1
ATOM 1207 C C . SER A 1 155 ? -8.735 -6.687 2.082 1.00 96.19 155 SER A C 1
ATOM 1209 O O . SER A 1 155 ? -7.771 -7.388 2.387 1.00 96.19 155 SER A O 1
ATOM 1211 N N . ASP A 1 156 ? -9.383 -6.803 0.927 1.00 95.25 156 ASP A N 1
ATOM 1212 C CA . ASP A 1 156 ? -8.913 -7.586 -0.218 1.00 95.25 156 ASP A CA 1
ATOM 1213 C C . ASP A 1 156 ? -8.762 -6.635 -1.408 1.00 95.25 156 ASP A C 1
ATOM 1215 O O . ASP A 1 156 ? -9.729 -6.297 -2.100 1.00 95.25 156 ASP A O 1
ATOM 1219 N N . MET A 1 157 ? -7.545 -6.116 -1.573 1.00 96.44 157 MET A N 1
ATOM 1220 C CA . MET A 1 157 ? -7.258 -5.050 -2.518 1.00 96.44 157 MET A CA 1
ATOM 1221 C C . MET A 1 157 ? -6.842 -5.612 -3.868 1.00 96.44 157 MET A C 1
ATOM 1223 O O . MET A 1 157 ? -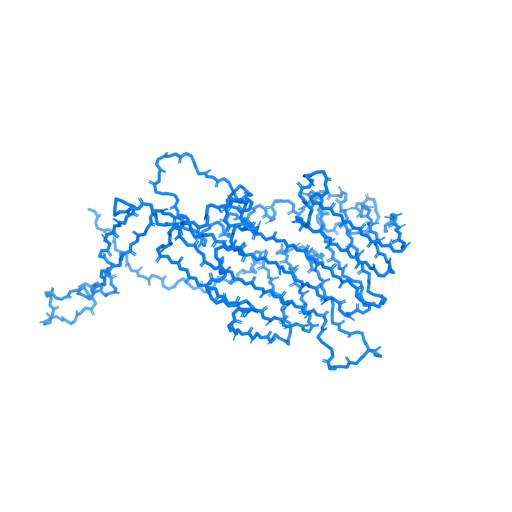5.847 -6.330 -3.986 1.00 96.44 157 MET A O 1
ATOM 1227 N N . LYS A 1 158 ? -7.547 -5.172 -4.908 1.00 97.25 158 LYS A N 1
ATOM 1228 C CA . LYS A 1 158 ? -7.183 -5.401 -6.305 1.00 97.25 158 LYS A CA 1
ATOM 1229 C C . LYS A 1 158 ? -6.649 -4.109 -6.889 1.00 97.25 158 LYS A C 1
ATOM 1231 O O . LYS A 1 158 ? -7.354 -3.099 -6.901 1.00 97.25 158 LYS A O 1
ATOM 1236 N N . ILE A 1 159 ? -5.404 -4.138 -7.343 1.00 97.12 159 ILE A N 1
ATOM 1237 C CA . ILE A 1 159 ? -4.702 -2.984 -7.897 1.00 97.12 159 ILE A CA 1
ATOM 1238 C C . ILE A 1 159 ? -4.344 -3.311 -9.339 1.00 97.12 159 ILE A C 1
ATOM 1240 O O . ILE A 1 159 ? -3.568 -4.217 -9.604 1.00 97.12 159 ILE A O 1
ATOM 1244 N N . ASP A 1 160 ? -4.885 -2.548 -10.275 1.00 96.44 160 ASP A N 1
ATOM 1245 C CA . ASP A 1 160 ? -4.567 -2.667 -11.689 1.00 96.44 160 ASP A CA 1
ATOM 1246 C C . ASP A 1 160 ? -3.724 -1.471 -12.126 1.00 96.44 160 ASP A C 1
ATOM 1248 O O . ASP A 1 160 ? -4.127 -0.315 -11.965 1.00 96.44 160 ASP A O 1
ATOM 1252 N N . ILE A 1 161 ? -2.559 -1.756 -12.697 1.00 95.94 161 ILE A N 1
ATOM 1253 C CA . ILE A 1 161 ? -1.648 -0.773 -13.271 1.00 95.94 161 ILE A CA 1
ATOM 1254 C C . ILE A 1 161 ? -1.733 -0.897 -14.790 1.00 95.94 161 ILE A C 1
ATOM 1256 O O . ILE A 1 161 ? -1.416 -1.936 -15.365 1.00 95.94 161 ILE A O 1
ATOM 1260 N N . ASN A 1 162 ? -2.206 0.164 -15.439 1.00 94.19 162 ASN A N 1
ATOM 1261 C CA . ASN A 1 162 ? -2.542 0.175 -16.864 1.00 94.19 162 ASN A CA 1
ATOM 1262 C C . ASN A 1 162 ? -1.496 0.897 -17.725 1.00 94.19 162 ASN A C 1
ATOM 1264 O O . ASN A 1 162 ? -1.602 0.892 -18.952 1.00 94.19 162 ASN A O 1
ATOM 1268 N N . THR A 1 163 ? -0.510 1.559 -17.118 1.00 92.62 163 THR A N 1
ATOM 1269 C CA . THR A 1 163 ? 0.571 2.213 -17.866 1.00 92.62 163 THR A CA 1
ATOM 1270 C C . THR A 1 163 ? 1.518 1.183 -18.479 1.00 92.62 163 THR A C 1
ATOM 1272 O O . THR A 1 163 ? 1.924 0.228 -17.825 1.00 92.62 163 THR A O 1
ATOM 1275 N N . SER A 1 164 ? 1.906 1.401 -19.738 1.00 91.38 164 SER A N 1
ATOM 1276 C CA . SER A 1 164 ? 2.949 0.610 -20.404 1.00 91.38 164 SER A CA 1
ATOM 1277 C C . SER A 1 164 ? 4.366 1.054 -20.016 1.00 91.38 164 SER A C 1
ATOM 1279 O O . SER A 1 164 ? 5.346 0.591 -20.590 1.00 91.38 164 SER A O 1
ATOM 1281 N N . SER A 1 165 ? 4.498 2.079 -19.171 1.00 92.75 165 SER A N 1
ATOM 1282 C CA . SER A 1 165 ? 5.799 2.530 -18.679 1.00 92.75 165 SER A CA 1
ATOM 1283 C C . SER A 1 165 ? 6.150 1.761 -17.402 1.00 92.75 165 SER A C 1
ATOM 1285 O O . SER A 1 165 ? 5.264 1.505 -16.587 1.00 92.75 165 SER A O 1
ATOM 1287 N N . PRO A 1 166 ? 7.429 1.413 -17.185 1.00 93.50 166 PRO A N 1
ATOM 1288 C CA . PRO A 1 166 ? 7.811 0.554 -16.074 1.00 93.50 166 PRO A CA 1
ATOM 1289 C C . PRO A 1 166 ? 7.533 1.227 -14.730 1.00 93.50 166 PRO A C 1
ATOM 1291 O O . PRO A 1 166 ? 7.975 2.355 -14.482 1.00 93.50 166 PRO A O 1
ATOM 1294 N N . THR A 1 167 ? 6.848 0.504 -13.846 1.00 96.50 167 THR A N 1
ATOM 1295 C CA . THR A 1 167 ? 6.754 0.863 -12.430 1.00 96.50 167 THR A CA 1
ATOM 1296 C C . THR A 1 167 ? 8.104 0.619 -11.779 1.00 96.50 167 THR A C 1
ATOM 1298 O O . THR A 1 167 ? 8.672 -0.462 -11.914 1.00 96.50 167 THR A O 1
ATOM 1301 N N . ARG A 1 168 ? 8.636 1.618 -11.074 1.00 95.88 168 ARG A N 1
ATOM 1302 C CA . ARG A 1 168 ? 9.952 1.532 -10.432 1.00 95.88 168 ARG A CA 1
ATOM 1303 C C . ARG A 1 168 ? 9.808 1.500 -8.923 1.00 95.88 168 ARG A C 1
ATOM 1305 O O . ARG A 1 168 ? 9.161 2.369 -8.346 1.00 95.88 168 ARG A O 1
ATOM 1312 N N . ILE A 1 169 ? 10.456 0.528 -8.301 1.00 96.00 169 ILE A N 1
ATOM 1313 C CA . ILE A 1 169 ? 10.593 0.400 -6.855 1.00 96.00 169 ILE A CA 1
ATOM 1314 C C . ILE A 1 169 ? 12.086 0.443 -6.565 1.00 96.00 169 ILE A C 1
ATOM 1316 O O . ILE A 1 169 ? 12.827 -0.402 -7.059 1.00 96.00 169 ILE A O 1
ATOM 1320 N N . THR A 1 170 ? 12.541 1.423 -5.791 1.00 94.19 170 THR A N 1
ATOM 1321 C CA . THR A 1 170 ? 13.959 1.539 -5.433 1.00 94.19 170 THR A CA 1
ATOM 1322 C C . THR A 1 170 ? 14.151 1.117 -3.992 1.00 94.19 170 THR A C 1
ATOM 1324 O O . THR A 1 170 ? 13.505 1.646 -3.093 1.00 94.19 170 THR A O 1
ATOM 1327 N N . TRP A 1 171 ? 15.071 0.192 -3.756 1.00 92.25 171 TRP A N 1
ATOM 1328 C CA . TRP A 1 171 ? 15.432 -0.259 -2.422 1.00 92.25 171 TRP A CA 1
ATOM 1329 C C . TRP A 1 171 ? 16.948 -0.366 -2.294 1.00 92.25 171 TRP A C 1
ATOM 1331 O O . TRP A 1 171 ? 17.644 -0.686 -3.251 1.00 92.25 171 TRP A O 1
ATOM 1341 N N . GLY A 1 172 ? 17.494 -0.109 -1.111 1.00 89.25 172 GLY A N 1
ATOM 1342 C CA . GLY A 1 172 ? 18.933 -0.216 -0.902 1.00 89.25 172 GLY A CA 1
ATOM 1343 C C . GLY A 1 172 ? 19.356 0.118 0.515 1.00 89.25 172 GLY A C 1
ATOM 1344 O O . GLY A 1 172 ? 18.616 0.738 1.279 1.00 89.25 172 GLY A O 1
ATOM 1345 N N . THR A 1 173 ? 20.583 -0.265 0.856 1.00 88.25 173 THR A N 1
ATOM 1346 C CA . THR A 1 173 ? 21.172 0.007 2.178 1.00 88.25 173 THR A CA 1
ATOM 1347 C C . THR A 1 173 ? 21.318 1.504 2.446 1.00 88.25 173 THR A C 1
ATOM 1349 O O . THR A 1 173 ? 21.126 1.947 3.572 1.00 88.25 173 THR A O 1
ATOM 1352 N N . SER A 1 174 ? 21.571 2.297 1.403 1.00 90.25 174 SER A N 1
ATOM 1353 C CA . SER A 1 174 ? 21.583 3.762 1.475 1.00 90.25 174 SER A CA 1
ATOM 1354 C C . SER A 1 174 ? 20.225 4.365 1.837 1.00 90.25 174 SER A C 1
ATOM 1356 O O . SER A 1 174 ? 20.202 5.429 2.435 1.00 90.25 174 SER A O 1
ATOM 1358 N N . TYR A 1 175 ? 19.107 3.707 1.508 1.00 91.12 175 TYR A N 1
ATOM 1359 C CA . TYR A 1 175 ? 17.749 4.225 1.735 1.00 91.12 175 TYR A CA 1
ATOM 1360 C C . TYR A 1 175 ? 17.199 3.854 3.119 1.00 91.12 175 TYR A C 1
ATOM 1362 O O . TYR A 1 175 ? 16.322 4.545 3.638 1.00 91.12 175 TYR A O 1
ATOM 1370 N N . GLN A 1 176 ? 17.715 2.787 3.740 1.00 89.38 176 GLN A N 1
ATOM 1371 C CA . GLN A 1 176 ? 17.240 2.289 5.035 1.00 89.38 176 GLN A CA 1
ATOM 1372 C C . GLN A 1 176 ? 17.160 3.363 6.133 1.00 89.38 176 GLN A C 1
ATOM 1374 O O . GLN A 1 176 ? 16.111 3.430 6.773 1.00 89.38 176 GLN A O 1
ATOM 1379 N N . PRO A 1 177 ? 18.176 4.225 6.346 1.00 89.81 177 PRO A N 1
ATOM 1380 C CA . PRO A 1 177 ? 18.109 5.235 7.401 1.00 89.81 177 PRO A CA 1
ATOM 1381 C C . PRO A 1 177 ? 16.955 6.231 7.216 1.00 89.81 177 PRO A C 1
ATOM 1383 O O . PRO A 1 177 ? 16.244 6.533 8.169 1.00 89.81 177 PRO A O 1
ATOM 1386 N N . ALA A 1 178 ? 16.716 6.700 5.986 1.00 90.62 178 ALA A N 1
ATOM 1387 C CA . ALA A 1 178 ? 15.619 7.629 5.703 1.00 90.62 178 ALA A CA 1
ATOM 1388 C C . ALA A 1 178 ? 14.245 6.956 5.812 1.00 90.62 178 ALA A C 1
ATOM 1390 O O . ALA A 1 178 ? 13.296 7.562 6.306 1.00 90.62 178 ALA A O 1
ATOM 1391 N N . ILE A 1 179 ? 14.141 5.690 5.397 1.00 90.00 179 ILE A N 1
ATOM 1392 C CA . ILE A 1 179 ? 12.926 4.888 5.574 1.00 90.00 179 ILE A CA 1
ATOM 1393 C C . ILE A 1 179 ? 12.626 4.687 7.068 1.00 90.00 179 ILE A C 1
ATOM 1395 O O . ILE A 1 179 ? 11.472 4.797 7.471 1.00 90.00 179 ILE A O 1
ATOM 1399 N N . GLN A 1 180 ? 13.639 4.434 7.899 1.00 89.38 180 GLN A N 1
ATOM 1400 C CA . GLN A 1 180 ? 13.473 4.279 9.348 1.00 89.38 180 GLN A CA 1
ATOM 1401 C C . GLN A 1 180 ? 13.032 5.580 10.030 1.00 89.38 180 GLN A C 1
ATOM 1403 O O . GLN A 1 180 ? 12.117 5.547 10.848 1.00 89.38 180 GLN A O 1
ATOM 1408 N N . ASP A 1 181 ? 13.628 6.720 9.673 1.00 90.06 181 ASP A N 1
ATOM 1409 C CA . ASP A 1 181 ? 13.205 8.032 10.186 1.00 90.06 181 ASP A CA 1
ATOM 1410 C C . ASP A 1 181 ? 11.744 8.325 9.789 1.00 90.06 181 ASP A C 1
ATOM 1412 O O . ASP A 1 181 ? 10.906 8.694 10.613 1.00 90.06 181 ASP A O 1
ATOM 1416 N N . MET A 1 182 ? 11.380 8.024 8.537 1.00 88.88 182 MET A N 1
ATOM 1417 C CA . MET A 1 182 ? 9.998 8.122 8.063 1.00 88.88 182 MET A CA 1
ATOM 1418 C C . MET A 1 182 ? 9.049 7.220 8.866 1.00 88.88 182 MET A C 1
ATOM 1420 O O . MET A 1 182 ? 7.954 7.655 9.221 1.00 88.88 182 MET A O 1
ATOM 1424 N N . MET A 1 183 ? 9.453 5.986 9.177 1.00 87.75 183 MET A N 1
ATOM 1425 C CA . MET A 1 183 ? 8.650 5.068 9.991 1.00 87.75 183 MET A CA 1
ATOM 1426 C C . MET A 1 183 ? 8.371 5.640 11.381 1.00 87.75 183 MET A C 1
ATOM 1428 O O . MET A 1 183 ? 7.219 5.618 11.803 1.00 87.75 183 MET A O 1
ATOM 1432 N N . GLN A 1 184 ? 9.369 6.223 12.053 1.00 85.25 184 GLN A N 1
ATOM 1433 C CA . GLN A 1 184 ? 9.179 6.856 13.368 1.00 85.25 184 GLN A CA 1
ATOM 1434 C C . GLN A 1 184 ? 8.174 8.011 13.314 1.00 85.25 184 GLN A C 1
ATOM 1436 O O . GLN A 1 184 ? 7.364 8.186 14.225 1.00 85.25 184 GLN A O 1
ATOM 1441 N N . VAL A 1 185 ? 8.182 8.791 12.229 1.00 85.56 185 VAL A N 1
ATOM 1442 C CA . VAL A 1 185 ? 7.184 9.848 12.026 1.00 85.56 185 VAL A CA 1
ATOM 1443 C C . VAL A 1 185 ? 5.790 9.249 11.825 1.00 85.56 185 VAL A C 1
ATOM 1445 O O . VAL A 1 185 ? 4.839 9.726 12.446 1.00 85.56 185 VAL A O 1
ATOM 1448 N N . ILE A 1 186 ? 5.662 8.198 11.006 1.00 82.50 186 ILE A N 1
ATOM 1449 C CA . ILE A 1 186 ? 4.375 7.542 10.727 1.00 82.50 186 ILE A CA 1
ATOM 1450 C C . ILE A 1 186 ? 3.794 6.877 11.984 1.00 82.50 186 ILE A C 1
ATOM 1452 O O . ILE A 1 186 ? 2.578 6.906 12.185 1.00 82.50 186 ILE A O 1
ATOM 1456 N N . GLU A 1 187 ? 4.632 6.330 12.868 1.00 78.75 187 GLU A N 1
ATOM 1457 C CA . GLU A 1 187 ? 4.186 5.742 14.138 1.00 78.75 187 GLU A CA 1
ATOM 1458 C C . GLU A 1 187 ? 3.359 6.726 14.984 1.00 78.75 187 GLU A C 1
ATOM 1460 O O . GLU A 1 187 ? 2.418 6.303 15.660 1.00 78.75 187 GLU A O 1
ATOM 1465 N N . ASN A 1 188 ? 3.610 8.036 14.882 1.00 78.44 188 ASN A N 1
ATOM 1466 C CA . ASN A 1 188 ? 2.866 9.053 15.632 1.00 78.44 188 ASN A CA 1
ATOM 1467 C C . ASN A 1 188 ? 1.392 9.198 15.210 1.00 78.44 188 ASN A C 1
ATOM 1469 O O . ASN A 1 188 ? 0.605 9.760 15.970 1.00 78.44 188 ASN A O 1
ATOM 1473 N N . PHE A 1 189 ? 0.982 8.688 14.041 1.00 74.44 189 PHE A N 1
ATOM 1474 C CA . PHE A 1 189 ? -0.433 8.695 13.630 1.00 74.44 189 PHE A CA 1
ATOM 1475 C C . PHE A 1 189 ? -1.273 7.638 14.345 1.00 74.44 189 PHE A C 1
ATOM 1477 O O . PHE A 1 189 ? -2.503 7.687 14.327 1.00 74.44 189 PHE A O 1
ATOM 1484 N N . THR A 1 190 ? -0.625 6.663 14.971 1.00 68.75 190 THR A N 1
ATOM 1485 C CA . THR A 1 190 ? -1.311 5.575 15.659 1.00 68.75 190 THR A CA 1
ATOM 1486 C C . THR A 1 190 ? -1.412 5.863 17.153 1.00 68.75 190 THR A C 1
ATOM 1488 O O . THR A 1 190 ? -0.522 6.486 17.730 1.00 68.75 190 THR A O 1
ATOM 1491 N N . LYS A 1 191 ? -2.492 5.396 17.804 1.00 68.94 191 LYS A N 1
ATOM 1492 C CA . LYS A 1 191 ? -2.683 5.586 19.253 1.00 68.94 191 LYS A CA 1
ATOM 1493 C C . LYS A 1 191 ? -1.402 5.139 19.995 1.00 68.94 191 LYS A C 1
ATOM 1495 O O . LYS A 1 191 ? -0.913 4.029 19.720 1.00 68.94 191 LYS A O 1
ATOM 1500 N N . PRO A 1 192 ? -0.841 5.969 20.897 1.00 66.81 192 PRO A N 1
ATOM 1501 C CA . PRO A 1 192 ? 0.276 5.541 21.723 1.00 66.81 192 PRO A CA 1
ATOM 1502 C C . PRO A 1 192 ? -0.201 4.402 22.634 1.00 66.81 192 PRO A C 1
ATOM 1504 O O . PRO A 1 192 ? -1.335 4.463 23.129 1.00 66.81 192 PRO A O 1
ATOM 1507 N N . PRO A 1 193 ? 0.620 3.358 22.840 1.00 64.75 193 PRO A N 1
ATOM 1508 C CA . PRO A 1 193 ? 0.275 2.305 23.780 1.00 64.75 193 PRO A CA 1
ATOM 1509 C C . PRO A 1 193 ? 0.120 2.926 25.171 1.00 64.75 193 PRO A C 1
ATOM 1511 O O . PRO A 1 193 ? 0.953 3.719 25.609 1.00 64.75 193 PRO A O 1
ATOM 1514 N N . MET A 1 194 ? -0.998 2.615 25.822 1.00 66.06 194 MET A N 1
ATOM 1515 C CA . MET A 1 194 ? -1.269 3.013 27.208 1.00 66.06 194 MET A CA 1
ATOM 1516 C C . MET A 1 194 ? -0.739 1.985 28.210 1.00 66.06 194 MET A C 1
ATOM 1518 O O . MET A 1 194 ? -0.656 2.289 29.397 1.00 66.06 194 MET A O 1
ATOM 1522 N N . ASP A 1 195 ? -0.444 0.778 27.731 1.00 70.19 195 ASP A N 1
ATOM 1523 C CA . ASP A 1 195 ? 0.123 -0.310 28.515 1.00 70.19 195 ASP A CA 1
ATOM 1524 C C . ASP A 1 195 ? 1.576 0.037 28.904 1.00 70.19 195 ASP A C 1
ATOM 1526 O O . ASP A 1 195 ? 2.317 0.528 28.044 1.00 70.19 195 ASP A O 1
ATOM 1530 N N . PRO A 1 196 ? 1.994 -0.179 30.167 1.00 73.38 196 PRO A N 1
ATOM 1531 C CA . PRO A 1 196 ? 3.394 -0.082 30.590 1.00 73.38 196 PRO A CA 1
ATOM 1532 C C . PRO A 1 196 ? 4.365 -1.020 29.848 1.00 73.38 196 PRO A C 1
ATOM 1534 O O . PRO A 1 196 ? 5.573 -0.859 30.011 1.00 73.38 196 PRO A O 1
ATOM 1537 N N . SER A 1 197 ? 3.877 -1.984 29.063 1.00 76.50 197 SER A N 1
ATOM 1538 C CA . SER A 1 197 ? 4.696 -2.840 28.198 1.00 76.50 197 SER A CA 1
ATOM 1539 C C . SER A 1 197 ? 5.544 -2.060 27.184 1.00 76.50 197 SER A C 1
ATOM 1541 O O . SER A 1 197 ? 5.182 -0.957 26.760 1.00 76.50 197 SER A O 1
ATOM 1543 N N . ASP A 1 198 ? 6.622 -2.687 26.709 1.00 76.19 198 ASP A N 1
ATOM 1544 C CA . ASP A 1 198 ? 7.459 -2.131 25.647 1.00 76.19 198 ASP A CA 1
ATOM 1545 C C . ASP A 1 198 ? 6.650 -1.787 24.392 1.00 76.19 198 ASP A C 1
ATOM 1547 O O . ASP A 1 198 ? 5.713 -2.482 23.987 1.00 76.19 198 ASP A O 1
ATOM 1551 N N . ARG A 1 199 ? 7.034 -0.684 23.743 1.00 74.50 199 ARG A N 1
ATOM 1552 C CA . ARG A 1 199 ? 6.373 -0.244 22.517 1.00 74.50 199 ARG A CA 1
ATOM 1553 C C . ARG A 1 199 ? 6.619 -1.259 21.408 1.00 74.50 199 ARG A C 1
ATOM 1555 O O . ARG A 1 199 ? 7.759 -1.562 21.067 1.00 74.50 199 ARG A O 1
ATOM 1562 N N . VAL A 1 200 ? 5.533 -1.709 20.793 1.00 78.94 200 VAL A N 1
ATOM 1563 C CA . VAL A 1 200 ? 5.581 -2.528 19.583 1.00 78.94 200 VAL A CA 1
ATOM 1564 C C . VAL A 1 200 ? 6.195 -1.710 18.445 1.00 78.94 200 VAL A C 1
ATOM 1566 O O . VAL A 1 200 ? 5.735 -0.601 18.166 1.00 78.94 200 VAL A O 1
ATOM 1569 N N . GLY A 1 201 ? 7.224 -2.251 17.789 1.00 80.12 201 GLY A N 1
ATOM 1570 C CA . GLY A 1 201 ? 7.876 -1.587 16.660 1.00 80.12 201 GLY A CA 1
ATOM 1571 C C . GLY A 1 201 ? 6.974 -1.492 15.426 1.00 80.12 201 GLY A C 1
ATOM 1572 O O . GLY A 1 201 ? 6.061 -2.301 15.251 1.00 80.12 201 GLY A O 1
ATOM 1573 N N . PHE A 1 202 ? 7.265 -0.535 14.539 1.00 83.00 202 PHE A N 1
ATOM 1574 C CA . PHE A 1 202 ? 6.490 -0.230 13.331 1.00 83.00 202 PHE A CA 1
ATOM 1575 C C . PHE A 1 202 ? 5.962 -1.463 12.591 1.00 83.00 202 PHE A C 1
ATOM 1577 O O . PHE A 1 202 ? 4.758 -1.596 12.388 1.00 83.00 202 PHE A O 1
ATOM 1584 N N . TRP A 1 203 ? 6.848 -2.384 12.201 1.00 83.38 203 TRP A N 1
ATOM 1585 C CA . TRP A 1 203 ? 6.477 -3.533 11.372 1.00 83.38 203 TRP A CA 1
ATOM 1586 C C . TRP A 1 203 ? 5.513 -4.495 12.061 1.00 83.38 203 TRP A C 1
ATOM 1588 O O . TRP A 1 203 ? 4.605 -5.016 11.413 1.00 83.38 203 TRP A O 1
ATOM 1598 N N . ASP A 1 204 ? 5.669 -4.697 13.367 1.00 83.56 204 ASP A N 1
ATOM 1599 C CA . ASP A 1 204 ? 4.750 -5.540 14.122 1.00 83.56 204 ASP A CA 1
ATOM 1600 C C . ASP A 1 204 ? 3.412 -4.819 14.343 1.00 83.56 204 ASP A C 1
ATOM 1602 O O . ASP A 1 204 ? 2.347 -5.406 14.178 1.00 83.56 204 ASP A O 1
ATOM 1606 N N . LYS A 1 205 ? 3.435 -3.495 14.538 1.00 84.69 205 LYS A N 1
ATOM 1607 C CA . LYS A 1 205 ? 2.214 -2.680 14.594 1.00 84.69 205 LYS A CA 1
ATOM 1608 C C . LYS A 1 205 ? 1.429 -2.711 13.282 1.00 84.69 205 LYS A C 1
ATOM 1610 O O . LYS A 1 205 ? 0.202 -2.834 13.315 1.00 84.69 205 LYS A O 1
ATOM 1615 N N . ILE A 1 206 ? 2.120 -2.630 12.141 1.00 85.44 206 ILE A N 1
ATOM 1616 C CA . ILE A 1 206 ? 1.501 -2.773 10.820 1.00 85.44 206 ILE A CA 1
ATOM 1617 C C . ILE A 1 206 ? 0.869 -4.160 10.694 1.00 85.44 206 ILE A C 1
ATOM 1619 O O . ILE A 1 206 ? -0.309 -4.262 10.365 1.00 85.44 206 ILE A O 1
ATOM 1623 N N . ARG A 1 207 ? 1.610 -5.217 11.036 1.00 84.19 207 ARG A N 1
ATOM 1624 C CA . ARG A 1 207 ? 1.114 -6.598 11.001 1.00 84.19 207 ARG A CA 1
ATOM 1625 C C . ARG A 1 207 ? -0.113 -6.820 11.894 1.00 84.19 207 ARG A C 1
ATOM 1627 O O . ARG A 1 207 ? -0.996 -7.578 11.513 1.00 84.19 207 ARG A O 1
ATOM 1634 N N . LEU A 1 208 ? -0.172 -6.174 13.057 1.00 85.88 208 LEU A N 1
ATOM 1635 C CA . LEU A 1 208 ? -1.296 -6.270 13.995 1.00 85.88 208 LEU A CA 1
ATOM 1636 C C . LEU A 1 208 ? -2.530 -5.472 13.550 1.00 85.88 208 LEU A C 1
ATOM 1638 O O . LEU A 1 208 ? -3.654 -5.857 13.870 1.00 85.88 208 LEU A O 1
ATOM 1642 N N . SER A 1 209 ? -2.331 -4.347 12.858 1.00 87.62 209 SER A N 1
ATOM 1643 C CA . SER A 1 209 ? -3.409 -3.395 12.546 1.00 87.62 209 SER A CA 1
ATOM 1644 C C . SER A 1 209 ? -3.964 -3.557 11.129 1.00 87.62 209 SER A C 1
ATOM 1646 O O . SER A 1 209 ? -5.134 -3.258 10.894 1.00 87.62 209 SER A O 1
ATOM 1648 N N . PHE A 1 210 ? -3.156 -4.028 10.179 1.00 90.19 210 PHE A N 1
ATOM 1649 C CA . PHE A 1 210 ? -3.517 -4.113 8.766 1.00 90.19 210 PHE A CA 1
ATOM 1650 C C . PHE A 1 210 ? -3.594 -5.571 8.310 1.00 90.19 210 PHE A C 1
ATOM 1652 O O . PHE A 1 210 ? -2.581 -6.219 8.052 1.00 90.19 210 PHE A O 1
ATOM 1659 N N . HIS A 1 211 ? -4.818 -6.074 8.164 1.00 93.38 211 HIS A N 1
ATOM 1660 C CA . HIS A 1 211 ? -5.114 -7.389 7.601 1.00 93.38 211 HIS A CA 1
ATOM 1661 C C . HIS A 1 211 ? -5.542 -7.187 6.152 1.00 93.38 211 HIS A C 1
ATOM 1663 O O . HIS A 1 211 ? -6.702 -6.918 5.861 1.00 93.38 211 HIS A O 1
ATOM 1669 N N . SER A 1 212 ? -4.581 -7.207 5.233 1.00 92.50 212 SER A N 1
ATOM 1670 C CA . SER A 1 212 ? -4.850 -6.938 3.820 1.00 92.50 212 SER A CA 1
ATOM 1671 C C . SER A 1 212 ? -4.283 -8.038 2.940 1.00 92.50 212 SER A C 1
ATOM 1673 O O . SER A 1 212 ? -3.130 -8.433 3.121 1.00 92.50 212 SER A O 1
ATOM 1675 N N . ARG A 1 213 ? -5.084 -8.503 1.983 1.00 94.56 213 ARG A N 1
ATOM 1676 C CA . ARG A 1 213 ? -4.617 -9.295 0.843 1.00 94.56 213 ARG A CA 1
ATOM 1677 C C . ARG A 1 213 ? -4.448 -8.348 -0.340 1.00 94.56 213 ARG A C 1
ATOM 1679 O O . ARG A 1 213 ? -5.302 -7.492 -0.557 1.00 94.56 213 ARG A O 1
ATOM 1686 N N . LEU A 1 214 ? -3.330 -8.437 -1.056 1.00 95.50 214 LEU A N 1
ATOM 1687 C CA . LEU A 1 214 ? -3.029 -7.548 -2.181 1.00 95.50 214 LEU A CA 1
ATOM 1688 C C . LEU A 1 214 ? -2.853 -8.380 -3.448 1.00 95.50 214 LEU A C 1
ATOM 1690 O O . LEU A 1 214 ? -2.104 -9.357 -3.459 1.00 95.50 214 LEU A O 1
ATOM 1694 N N . ASP A 1 215 ? -3.543 -7.993 -4.511 1.00 97.06 215 ASP A N 1
ATOM 1695 C CA . ASP A 1 215 ? -3.397 -8.556 -5.850 1.00 97.06 215 ASP A CA 1
ATOM 1696 C C . ASP A 1 215 ? -3.138 -7.420 -6.839 1.00 97.06 215 ASP A C 1
ATOM 1698 O O . ASP A 1 215 ? -4.030 -6.617 -7.127 1.00 97.06 215 ASP A O 1
ATOM 1702 N N . ILE A 1 216 ? -1.892 -7.312 -7.296 1.00 97.19 216 ILE A N 1
ATOM 1703 C CA . ILE A 1 216 ? -1.423 -6.218 -8.141 1.00 97.19 216 ILE A CA 1
ATOM 1704 C C . ILE A 1 216 ? -1.160 -6.752 -9.546 1.00 97.19 216 ILE A C 1
ATOM 1706 O O . ILE A 1 216 ? -0.301 -7.612 -9.729 1.00 97.19 216 ILE A O 1
ATOM 1710 N N . ASN A 1 217 ? -1.865 -6.222 -10.541 1.00 96.94 217 ASN A N 1
ATOM 1711 C CA . ASN A 1 217 ? -1.770 -6.645 -11.933 1.00 96.94 217 ASN A CA 1
ATOM 1712 C C . ASN A 1 217 ? -1.226 -5.509 -12.798 1.00 96.94 217 ASN A C 1
ATOM 1714 O O . ASN A 1 217 ? -1.854 -4.456 -12.908 1.00 96.94 217 ASN A O 1
ATOM 1718 N N . TRP A 1 218 ? -0.110 -5.740 -13.483 1.00 95.69 218 TRP A N 1
ATOM 1719 C CA . TRP A 1 218 ? 0.336 -4.874 -14.570 1.00 95.69 218 TRP A CA 1
ATOM 1720 C C . TRP A 1 218 ? -0.267 -5.379 -15.877 1.00 95.69 218 TRP A C 1
ATOM 1722 O O . TRP A 1 218 ? 0.035 -6.480 -16.341 1.00 95.69 218 TRP A O 1
ATOM 1732 N N . LYS A 1 219 ? -1.175 -4.586 -16.450 1.00 89.56 219 LYS A N 1
ATOM 1733 C CA . LYS A 1 219 ? -1.923 -4.945 -17.658 1.00 89.56 219 LYS A CA 1
ATOM 1734 C C . LYS A 1 219 ? -1.174 -4.521 -18.921 1.00 89.56 219 LYS A C 1
ATOM 1736 O O . LYS A 1 219 ? -0.546 -3.466 -18.963 1.00 89.56 219 LYS A O 1
ATOM 1741 N N . GLY A 1 220 ? -1.315 -5.321 -19.981 1.00 82.00 220 GLY A N 1
ATOM 1742 C CA . GLY A 1 220 ? -0.650 -5.075 -21.263 1.00 82.00 220 GLY A CA 1
ATOM 1743 C C . GLY A 1 220 ? 0.871 -5.189 -21.138 1.00 82.00 220 GLY A C 1
ATOM 1744 O O . GLY A 1 220 ? 1.364 -6.146 -20.544 1.00 82.00 220 GLY A O 1
ATOM 1745 N N . ASP A 1 221 ? 1.584 -4.190 -21.658 1.00 84.19 221 ASP A N 1
ATOM 1746 C CA . ASP A 1 221 ? 3.055 -4.119 -21.677 1.00 84.19 221 ASP A CA 1
ATOM 1747 C C . ASP A 1 221 ? 3.631 -3.406 -20.433 1.00 84.19 221 ASP A C 1
ATOM 1749 O O . ASP A 1 221 ? 4.661 -2.735 -20.499 1.00 84.19 221 ASP A O 1
ATOM 1753 N N . GLY A 1 222 ? 2.911 -3.444 -19.310 1.00 87.81 222 GLY A N 1
ATOM 1754 C CA . GLY A 1 222 ? 3.363 -2.858 -18.052 1.00 87.81 222 GLY A CA 1
ATOM 1755 C C . GLY A 1 222 ? 4.436 -3.721 -17.385 1.00 87.81 222 GLY A C 1
ATOM 1756 O O . GLY A 1 222 ? 4.198 -4.890 -17.083 1.00 87.81 222 GLY A O 1
ATOM 1757 N N . ASP A 1 223 ? 5.588 -3.117 -17.099 1.00 93.69 223 ASP A N 1
ATOM 1758 C CA . ASP A 1 223 ? 6.725 -3.778 -16.450 1.00 93.69 223 ASP A CA 1
ATOM 1759 C C . ASP A 1 223 ? 6.883 -3.347 -14.984 1.00 93.69 223 ASP A C 1
ATOM 1761 O O . ASP A 1 223 ? 6.538 -2.222 -14.600 1.00 93.69 223 ASP A O 1
ATOM 1765 N N . VAL A 1 224 ? 7.513 -4.210 -14.180 1.00 95.38 224 VAL A N 1
ATOM 1766 C CA . VAL A 1 224 ? 7.925 -3.902 -12.800 1.00 95.38 224 VAL A CA 1
ATOM 1767 C C . VAL A 1 224 ? 9.427 -3.988 -12.674 1.00 95.38 224 VAL A C 1
ATOM 1769 O O . VAL A 1 224 ? 10.023 -5.022 -12.962 1.00 95.38 224 VAL A O 1
ATOM 1772 N N . HIS A 1 225 ? 10.042 -2.897 -12.231 1.00 95.81 225 HIS A N 1
ATOM 1773 C CA . HIS A 1 225 ? 11.474 -2.792 -12.002 1.00 95.81 225 HIS A CA 1
ATOM 1774 C C . HIS A 1 225 ? 11.731 -2.617 -10.504 1.00 95.81 225 HIS A C 1
ATOM 1776 O O . HIS A 1 225 ? 11.416 -1.567 -9.939 1.00 95.81 225 HIS A O 1
ATOM 1782 N N . LEU A 1 226 ? 12.341 -3.615 -9.870 1.00 95.19 226 LEU A N 1
ATOM 1783 C CA . LEU A 1 226 ? 12.896 -3.491 -8.526 1.00 95.19 226 LEU A CA 1
ATOM 1784 C C . LEU A 1 226 ? 14.389 -3.172 -8.633 1.00 95.19 226 LEU A C 1
ATOM 1786 O O . LEU A 1 226 ? 15.207 -4.037 -8.944 1.00 95.19 226 LEU A O 1
ATOM 1790 N N . CYS A 1 227 ? 14.736 -1.917 -8.379 1.00 93.56 227 CYS A N 1
ATOM 1791 C CA . CYS A 1 227 ? 16.101 -1.416 -8.369 1.00 93.56 227 CYS A CA 1
ATOM 1792 C C . CYS A 1 227 ? 16.709 -1.628 -6.977 1.00 93.56 227 CYS A C 1
ATOM 1794 O O . CYS A 1 227 ? 16.371 -0.911 -6.035 1.00 93.56 227 CYS A O 1
ATOM 1796 N N . LEU A 1 228 ? 17.616 -2.596 -6.849 1.00 92.69 228 LEU A N 1
ATOM 1797 C CA . LEU A 1 228 ? 18.362 -2.881 -5.628 1.00 92.69 228 LEU A CA 1
ATOM 1798 C C . LEU A 1 228 ? 19.721 -2.194 -5.670 1.00 92.69 228 LEU A C 1
ATOM 1800 O O . LEU A 1 228 ? 20.657 -2.668 -6.312 1.00 92.69 228 LEU A O 1
ATOM 1804 N N . LYS A 1 229 ? 19.846 -1.085 -4.951 1.00 90.50 229 LYS A N 1
ATOM 1805 C CA . LYS A 1 229 ? 21.070 -0.294 -4.913 1.00 90.50 229 LYS A CA 1
ATOM 1806 C C . LYS A 1 229 ? 22.123 -0.926 -4.000 1.00 90.50 229 LYS A C 1
ATOM 1808 O O . LYS A 1 229 ? 21.866 -1.188 -2.823 1.00 90.50 229 LYS A O 1
ATOM 1813 N N . GLY A 1 230 ? 23.330 -1.108 -4.540 1.00 86.69 230 GLY A N 1
ATOM 1814 C CA . GLY A 1 230 ? 24.455 -1.723 -3.828 1.00 86.69 230 GLY A CA 1
ATOM 1815 C C . GLY A 1 230 ? 25.242 -0.754 -2.941 1.00 86.69 230 GLY A C 1
ATOM 1816 O O . GLY A 1 230 ? 25.707 -1.138 -1.869 1.00 86.69 230 GLY A O 1
ATOM 1817 N N . SER A 1 231 ? 25.381 0.510 -3.359 1.00 88.56 231 SER A N 1
ATOM 1818 C CA . SER A 1 231 ? 26.156 1.501 -2.604 1.00 88.56 231 SER A CA 1
ATOM 1819 C C . SER A 1 231 ? 25.427 2.020 -1.359 1.00 88.56 231 SER A C 1
ATOM 1821 O O . SER A 1 231 ? 24.214 2.265 -1.368 1.00 88.56 231 SER A O 1
ATOM 1823 N N . ARG A 1 232 ? 26.215 2.282 -0.307 1.00 89.56 232 ARG A N 1
ATOM 1824 C CA . ARG A 1 232 ? 25.796 3.030 0.891 1.00 89.56 232 ARG A CA 1
ATOM 1825 C C . ARG A 1 232 ? 25.634 4.530 0.634 1.00 89.56 232 ARG A C 1
ATOM 1827 O O . ARG A 1 232 ? 25.021 5.206 1.450 1.00 89.56 232 ARG A O 1
ATOM 1834 N N . ASP A 1 233 ? 26.134 5.032 -0.493 1.00 89.00 233 ASP A N 1
ATOM 1835 C CA . ASP A 1 233 ? 25.921 6.409 -0.936 1.00 89.00 233 ASP A CA 1
ATOM 1836 C C . ASP A 1 233 ? 24.699 6.486 -1.876 1.00 89.00 233 ASP A C 1
ATOM 1838 O O . ASP A 1 233 ? 24.766 5.931 -2.983 1.00 89.00 233 ASP A O 1
ATOM 1842 N N . PRO A 1 234 ? 23.595 7.168 -1.493 1.00 88.81 234 PRO A N 1
ATOM 1843 C CA . PRO A 1 234 ? 22.384 7.298 -2.307 1.00 88.81 234 PRO A CA 1
ATOM 1844 C C . PRO A 1 234 ? 22.600 8.000 -3.654 1.00 88.81 234 PRO A C 1
ATOM 1846 O O . PRO A 1 234 ? 21.857 7.699 -4.592 1.00 88.81 234 PRO A O 1
ATOM 1849 N N . TYR A 1 235 ? 23.643 8.818 -3.808 1.00 89.81 235 TYR A N 1
ATOM 1850 C CA . TYR A 1 235 ? 23.918 9.588 -5.026 1.00 89.81 235 TYR A CA 1
ATOM 1851 C C . TYR A 1 235 ? 24.636 8.793 -6.118 1.00 89.81 235 TYR A C 1
ATOM 1853 O O . TYR A 1 235 ? 24.503 9.107 -7.299 1.00 89.81 235 TYR A O 1
ATOM 1861 N N . VAL A 1 236 ? 25.332 7.708 -5.762 1.00 87.69 236 VAL A N 1
ATOM 1862 C CA . VAL A 1 236 ? 26.006 6.835 -6.741 1.00 87.69 236 VAL A CA 1
ATOM 1863 C C . VAL A 1 236 ? 24.984 5.939 -7.449 1.00 87.69 236 VAL A C 1
ATOM 1865 O O . VAL A 1 236 ? 24.744 4.805 -7.035 1.00 87.69 236 VAL A O 1
ATOM 1868 N N . VAL A 1 237 ? 24.293 6.473 -8.455 1.00 84.25 237 VAL A N 1
ATOM 1869 C CA . VAL A 1 237 ? 23.212 5.775 -9.183 1.00 84.25 237 VAL A CA 1
ATOM 1870 C C . VAL A 1 237 ? 23.704 4.914 -10.350 1.00 84.25 237 VAL A C 1
ATOM 1872 O O . VAL A 1 237 ? 22.980 4.025 -10.781 1.00 84.25 237 VAL A O 1
ATOM 1875 N N . THR A 1 238 ? 24.926 5.142 -10.832 1.00 83.25 238 THR A N 1
ATOM 1876 C CA . THR A 1 238 ? 25.532 4.443 -11.978 1.00 83.25 238 THR A CA 1
ATOM 1877 C C . THR A 1 238 ? 26.891 3.838 -11.619 1.00 83.25 238 THR A C 1
ATOM 1879 O O . THR A 1 238 ? 27.532 4.247 -10.647 1.00 83.25 238 THR A O 1
ATOM 1882 N N . GLY A 1 239 ? 27.365 2.889 -12.430 1.00 82.75 239 GLY A N 1
ATOM 1883 C CA . GLY A 1 239 ? 28.679 2.264 -12.265 1.00 82.75 239 GLY A CA 1
ATOM 1884 C C . GLY A 1 239 ? 28.730 1.290 -11.086 1.00 82.75 239 GLY A C 1
ATOM 1885 O O . GLY A 1 239 ? 27.746 0.629 -10.770 1.00 82.75 239 GLY A O 1
ATOM 1886 N N . LEU A 1 240 ? 29.875 1.212 -10.400 1.00 77.69 240 LEU A N 1
ATOM 1887 C CA . LEU A 1 240 ? 30.139 0.208 -9.353 1.00 77.69 240 LEU A CA 1
ATOM 1888 C C . LEU A 1 240 ? 29.135 0.224 -8.180 1.00 77.69 240 LEU A C 1
ATOM 1890 O O . LEU A 1 240 ? 29.024 -0.761 -7.456 1.00 77.69 240 LEU A O 1
ATOM 1894 N N . GLY A 1 241 ? 28.409 1.329 -7.979 1.00 77.06 241 GLY A N 1
ATOM 1895 C CA . GLY A 1 241 ? 27.424 1.483 -6.905 1.00 77.06 241 GLY A CA 1
ATOM 1896 C C . GLY A 1 241 ? 25.959 1.290 -7.308 1.00 77.06 241 GLY A C 1
ATOM 1897 O O . GLY A 1 241 ? 25.097 1.356 -6.426 1.00 77.06 241 GLY A O 1
ATOM 1898 N N . ALA A 1 242 ? 25.676 1.062 -8.596 1.00 82.75 242 ALA A N 1
ATOM 1899 C CA . ALA A 1 242 ? 24.317 1.010 -9.140 1.00 82.75 242 ALA A CA 1
ATOM 1900 C C . ALA A 1 242 ? 23.510 -0.189 -8.610 1.00 82.75 242 ALA A C 1
ATOM 1902 O O . ALA A 1 242 ? 22.315 -0.069 -8.349 1.00 82.75 242 ALA A O 1
ATOM 1903 N N . GLY A 1 243 ? 24.189 -1.311 -8.344 1.00 90.06 243 GLY A N 1
ATOM 1904 C CA . GLY A 1 243 ? 23.585 -2.536 -7.825 1.00 90.06 243 GLY A CA 1
ATOM 1905 C C . GLY A 1 243 ? 22.982 -3.397 -8.932 1.00 90.06 243 GLY A C 1
ATOM 1906 O O . GLY A 1 243 ? 23.643 -3.641 -9.937 1.00 90.06 243 GLY A O 1
ATOM 1907 N N . PHE A 1 244 ? 21.758 -3.884 -8.738 1.00 91.88 244 PHE A N 1
ATOM 1908 C CA . PHE A 1 244 ? 21.071 -4.766 -9.685 1.00 91.88 244 PHE A CA 1
ATOM 1909 C C . PHE A 1 244 ? 19.623 -4.324 -9.866 1.00 91.88 244 PHE A C 1
ATOM 1911 O O . PHE A 1 244 ? 19.005 -3.806 -8.937 1.00 91.88 244 PHE A O 1
ATOM 1918 N N . VAL A 1 245 ? 19.058 -4.572 -11.042 1.00 93.88 245 VAL A N 1
ATOM 1919 C CA . VAL A 1 245 ? 17.631 -4.393 -11.299 1.00 93.88 245 VAL A CA 1
ATOM 1920 C C . VAL A 1 245 ? 16.999 -5.741 -11.619 1.00 93.88 245 VAL A C 1
ATOM 1922 O O . VAL A 1 245 ? 17.462 -6.474 -12.493 1.00 93.88 245 VAL A O 1
ATOM 1925 N N . MET A 1 246 ? 15.945 -6.070 -10.882 1.00 95.44 246 MET A N 1
ATOM 1926 C CA . MET A 1 246 ? 15.068 -7.195 -11.179 1.00 95.44 246 MET A CA 1
ATOM 1927 C C . MET A 1 246 ? 13.891 -6.668 -11.984 1.00 95.44 246 MET A C 1
ATOM 1929 O O . MET A 1 246 ? 13.236 -5.709 -11.571 1.00 95.44 246 MET A O 1
ATOM 1933 N N . VAL A 1 247 ? 13.649 -7.270 -13.141 1.00 96.38 247 VAL A N 1
ATOM 1934 C CA . VAL A 1 247 ? 12.618 -6.837 -14.076 1.00 96.38 247 VAL A CA 1
ATOM 1935 C C . VAL A 1 247 ? 11.670 -7.992 -14.346 1.00 96.38 247 VAL A C 1
ATOM 1937 O O . VAL A 1 247 ? 12.086 -9.035 -14.848 1.00 96.38 247 VAL A O 1
ATOM 1940 N N . TRP A 1 248 ? 10.394 -7.778 -14.047 1.00 96.69 248 TRP A N 1
ATOM 1941 C CA . TRP A 1 248 ? 9.301 -8.668 -14.431 1.00 96.69 248 TRP A CA 1
ATOM 1942 C C . TRP A 1 248 ? 8.525 -8.022 -15.573 1.00 96.69 248 TRP A C 1
ATOM 1944 O O . TRP A 1 248 ? 8.221 -6.826 -15.507 1.00 96.69 248 TRP A O 1
ATOM 1954 N N . ARG A 1 249 ? 8.225 -8.809 -16.611 1.00 94.38 249 ARG A N 1
ATOM 1955 C CA . ARG A 1 249 ? 7.517 -8.360 -17.820 1.00 94.38 249 ARG A CA 1
ATOM 1956 C C . ARG A 1 249 ? 6.464 -9.363 -18.257 1.00 94.38 249 ARG A C 1
ATOM 1958 O O . ARG A 1 249 ? 6.507 -10.524 -17.849 1.00 94.38 249 ARG A O 1
ATOM 1965 N N . ASN A 1 250 ? 5.595 -8.921 -19.162 1.00 90.62 250 ASN A N 1
ATOM 1966 C C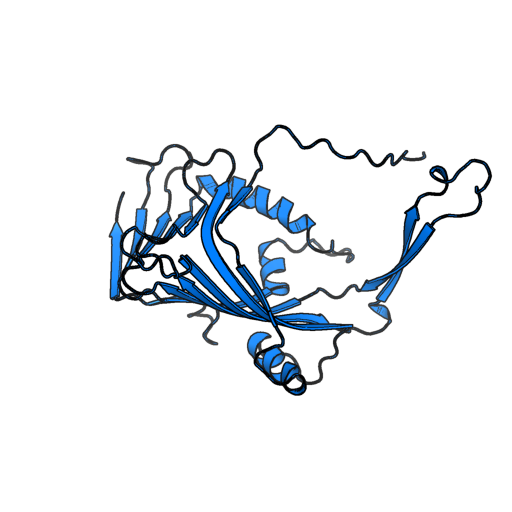A . ASN A 1 250 ? 4.576 -9.731 -19.825 1.00 90.62 250 ASN A CA 1
ATOM 1967 C C . ASN A 1 250 ? 3.561 -10.324 -18.837 1.00 90.62 250 ASN A C 1
ATOM 1969 O O . ASN A 1 250 ? 3.743 -11.426 -18.328 1.00 90.62 250 ASN A O 1
ATOM 1973 N N . GLN A 1 251 ? 2.464 -9.590 -18.609 1.00 90.19 251 GLN A N 1
ATOM 1974 C CA . GLN A 1 251 ? 1.373 -9.977 -17.700 1.00 90.19 251 GLN A CA 1
ATOM 1975 C C . GLN A 1 251 ? 1.859 -10.228 -16.265 1.00 90.19 251 GLN A C 1
ATOM 1977 O O . GLN A 1 251 ? 1.673 -11.308 -15.706 1.00 90.19 251 GLN A O 1
ATOM 1982 N N . VAL A 1 252 ? 2.501 -9.220 -15.669 1.00 96.25 252 VAL A N 1
ATOM 1983 C CA . VAL A 1 252 ? 3.004 -9.333 -14.297 1.00 96.25 252 VAL A CA 1
ATOM 1984 C C . VAL A 1 252 ? 1.842 -9.301 -13.311 1.00 96.25 252 VAL A C 1
ATOM 1986 O O . VAL A 1 252 ? 1.035 -8.368 -13.316 1.00 96.25 252 VAL A O 1
ATOM 1989 N N . ARG A 1 253 ? 1.798 -10.287 -12.419 1.00 96.44 253 ARG A N 1
ATOM 1990 C CA . ARG A 1 253 ? 0.858 -10.351 -11.303 1.00 96.44 253 ARG A CA 1
ATOM 1991 C C . ARG A 1 253 ? 1.609 -10.587 -10.003 1.00 96.44 253 ARG A C 1
ATOM 1993 O O . ARG A 1 253 ? 2.242 -11.622 -9.818 1.00 96.44 253 ARG A O 1
ATOM 2000 N N . TRP A 1 254 ? 1.526 -9.630 -9.091 1.00 96.44 254 TRP A N 1
ATOM 2001 C CA . TRP A 1 254 ? 2.133 -9.707 -7.771 1.00 96.44 254 TRP A CA 1
ATOM 2002 C C . TRP A 1 254 ? 1.052 -9.910 -6.714 1.00 96.44 254 TRP A C 1
ATOM 2004 O O . TRP A 1 254 ? 0.240 -9.026 -6.443 1.00 96.44 254 TRP A O 1
ATOM 2014 N N . ARG A 1 255 ? 1.064 -11.091 -6.099 1.00 96.38 255 ARG A N 1
ATOM 2015 C CA . ARG A 1 255 ? 0.143 -11.485 -5.035 1.00 96.38 255 ARG A CA 1
ATOM 2016 C C . ARG A 1 255 ? 0.854 -11.451 -3.689 1.00 96.38 255 ARG A C 1
ATOM 2018 O O . ARG A 1 255 ? 1.923 -12.046 -3.537 1.00 96.38 255 ARG A O 1
ATOM 2025 N N . ILE A 1 256 ? 0.250 -10.781 -2.710 1.00 94.50 256 ILE A N 1
ATOM 2026 C CA . ILE A 1 256 ? 0.733 -10.700 -1.328 1.00 94.50 256 ILE A CA 1
ATOM 2027 C C . ILE A 1 256 ? -0.388 -11.149 -0.392 1.00 94.50 256 ILE A C 1
ATOM 2029 O O . ILE A 1 256 ? -1.492 -10.609 -0.438 1.00 94.50 256 ILE A O 1
ATOM 2033 N N . ALA A 1 257 ? -0.089 -12.121 0.468 1.00 91.75 257 ALA A N 1
ATOM 2034 C CA . ALA A 1 257 ? -1.011 -12.699 1.445 1.00 91.75 257 ALA A CA 1
ATOM 2035 C C . ALA A 1 257 ? -2.322 -13.250 0.836 1.00 91.75 257 ALA A C 1
ATOM 2037 O O . ALA A 1 257 ? -3.360 -13.232 1.490 1.00 91.75 257 ALA A O 1
ATOM 2038 N N . GLN A 1 258 ? -2.271 -13.735 -0.409 1.00 91.06 258 GLN A N 1
ATOM 2039 C CA . GLN A 1 258 ? -3.420 -14.297 -1.138 1.00 91.06 258 GLN A CA 1
ATOM 2040 C C . GLN A 1 258 ? -3.572 -15.824 -0.987 1.00 91.06 258 GLN A C 1
ATOM 2042 O O . GLN A 1 258 ? -4.581 -16.377 -1.407 1.00 91.06 258 GLN A O 1
ATOM 2047 N N . ASP A 1 259 ? -2.569 -16.512 -0.438 1.00 89.06 259 ASP A N 1
ATOM 2048 C CA . ASP A 1 259 ? -2.571 -17.966 -0.218 1.00 89.06 259 ASP A CA 1
ATOM 2049 C C . ASP A 1 259 ? -2.448 -18.237 1.291 1.00 89.06 259 ASP A C 1
ATOM 2051 O O . ASP A 1 259 ? -1.774 -17.486 2.007 1.00 89.06 259 ASP A O 1
ATOM 2055 N N . ASP A 1 260 ? -3.107 -19.293 1.769 1.00 84.81 260 ASP A N 1
ATOM 2056 C CA . ASP A 1 260 ? -3.054 -19.716 3.171 1.00 84.81 260 ASP A CA 1
ATOM 2057 C C . ASP A 1 260 ? -1.692 -20.330 3.536 1.00 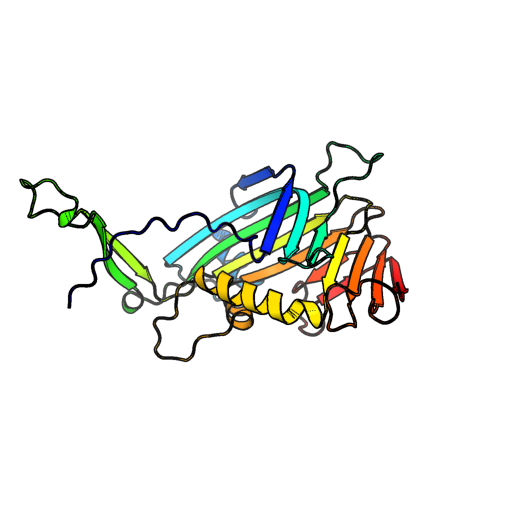84.81 260 ASP A C 1
ATOM 2059 O O . ASP A 1 260 ? -1.303 -20.325 4.707 1.00 84.81 260 ASP A O 1
ATOM 2063 N N . ASP A 1 261 ? -0.936 -20.834 2.549 1.00 89.38 261 ASP A N 1
ATOM 2064 C CA . ASP A 1 261 ? 0.432 -21.304 2.756 1.00 89.38 261 ASP A CA 1
ATOM 2065 C C . ASP A 1 261 ? 1.372 -20.112 3.028 1.00 89.38 261 ASP A C 1
ATOM 2067 O O . ASP A 1 261 ? 1.655 -19.315 2.123 1.00 89.38 261 ASP A O 1
ATOM 2071 N N . PRO A 1 262 ? 1.958 -20.001 4.238 1.00 86.75 262 PRO A N 1
ATOM 2072 C CA . PRO A 1 262 ? 2.858 -18.902 4.576 1.00 86.75 262 PRO A CA 1
ATOM 2073 C C . PRO A 1 262 ? 4.115 -18.859 3.697 1.00 86.75 262 PRO A C 1
ATOM 2075 O O . PRO A 1 262 ? 4.738 -17.804 3.574 1.00 86.75 262 PRO A O 1
ATOM 2078 N N . ARG A 1 263 ? 4.501 -19.970 3.054 1.00 89.81 263 ARG A N 1
ATOM 2079 C CA . ARG A 1 263 ? 5.639 -20.008 2.118 1.00 89.81 263 ARG A CA 1
ATOM 2080 C C . ARG A 1 263 ? 5.360 -19.239 0.830 1.00 89.81 263 ARG A C 1
ATOM 2082 O O . ARG A 1 263 ? 6.301 -18.816 0.165 1.00 89.81 263 ARG A O 1
ATOM 2089 N N . LYS A 1 264 ? 4.086 -19.026 0.500 1.00 89.94 264 LYS A N 1
ATOM 2090 C CA . LYS A 1 264 ? 3.622 -18.251 -0.655 1.00 89.94 264 LYS A CA 1
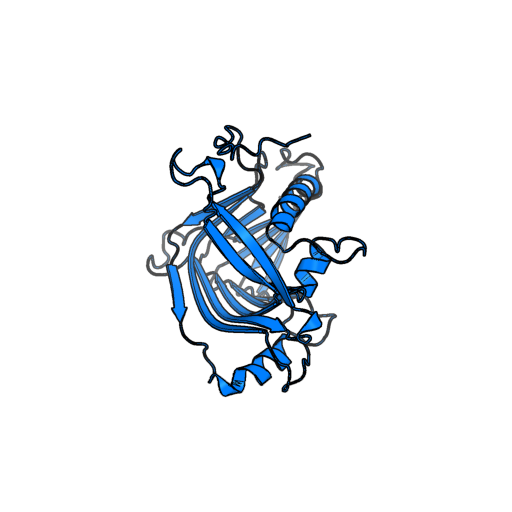ATOM 2091 C C . LYS A 1 264 ? 3.129 -16.862 -0.257 1.00 89.94 264 LYS A C 1
ATOM 2093 O O . LYS A 1 264 ? 2.325 -16.262 -0.966 1.00 89.94 264 LYS A O 1
ATOM 2098 N N . PHE A 1 265 ? 3.636 -16.330 0.858 1.00 90.00 265 PHE A N 1
ATOM 2099 C CA . PHE A 1 265 ? 3.284 -14.996 1.340 1.00 90.00 265 PHE A CA 1
ATOM 2100 C C . PHE A 1 265 ? 3.390 -13.923 0.250 1.00 90.00 265 PHE A C 1
ATOM 2102 O O . PHE A 1 265 ? 2.532 -13.051 0.169 1.00 90.00 265 PHE A O 1
ATOM 2109 N N . MET A 1 266 ? 4.421 -13.995 -0.591 1.00 93.12 266 MET A N 1
ATOM 2110 C CA . MET A 1 266 ? 4.594 -13.129 -1.749 1.00 93.12 266 MET A CA 1
ATOM 2111 C C . MET A 1 266 ? 4.947 -13.984 -2.961 1.00 93.12 266 MET A C 1
ATOM 2113 O O . MET A 1 266 ? 5.927 -14.726 -2.934 1.00 93.12 266 MET A O 1
ATOM 2117 N N . THR A 1 267 ? 4.163 -13.859 -4.028 1.00 94.81 267 THR A N 1
ATOM 2118 C CA . THR A 1 267 ? 4.413 -14.526 -5.310 1.00 94.81 267 THR A CA 1
ATOM 2119 C C . THR A 1 267 ? 4.315 -13.510 -6.438 1.00 94.81 267 THR A C 1
ATOM 2121 O O . THR A 1 267 ? 3.451 -12.633 -6.418 1.00 94.81 267 THR A O 1
ATOM 2124 N N . VAL A 1 268 ? 5.239 -13.594 -7.393 1.00 95.12 268 VAL A N 1
ATOM 2125 C CA . VAL A 1 268 ? 5.239 -12.761 -8.597 1.00 95.12 268 VAL A CA 1
ATOM 2126 C C . VAL A 1 268 ? 5.217 -13.702 -9.787 1.00 95.12 268 VAL A C 1
ATOM 2128 O O . VAL A 1 268 ? 6.178 -14.436 -10.007 1.00 95.12 268 VAL A O 1
ATOM 2131 N N . ASP A 1 269 ? 4.115 -13.683 -10.521 1.00 95.25 269 ASP A N 1
ATOM 2132 C CA . ASP A 1 269 ? 3.973 -14.396 -11.781 1.00 95.25 269 ASP A CA 1
ATOM 2133 C C . ASP A 1 269 ? 4.267 -13.416 -12.920 1.00 95.25 269 ASP A C 1
ATOM 2135 O O . ASP A 1 269 ? 3.768 -12.288 -12.920 1.00 95.25 269 ASP A O 1
ATOM 2139 N N . SER A 1 270 ? 5.095 -13.820 -13.878 1.00 95.44 270 SER A N 1
ATOM 2140 C CA . SER A 1 270 ? 5.405 -13.028 -15.068 1.00 95.44 270 SER A CA 1
ATOM 2141 C C . SER A 1 270 ? 5.758 -13.946 -16.234 1.00 95.44 270 SER A C 1
ATOM 2143 O O . SER A 1 270 ? 6.194 -15.079 -16.026 1.00 95.44 270 SER A O 1
ATOM 2145 N N . GLY A 1 271 ? 5.563 -13.469 -17.464 1.00 94.19 271 GLY A N 1
ATOM 2146 C CA . GLY A 1 271 ? 5.985 -14.197 -18.660 1.00 94.19 271 GLY A CA 1
ATOM 2147 C C . GLY A 1 271 ? 7.505 -14.243 -18.787 1.00 94.19 271 GLY A C 1
ATOM 2148 O O . GLY A 1 271 ? 8.062 -15.290 -19.098 1.00 94.19 271 GLY A O 1
ATOM 2149 N N . ASP A 1 272 ? 8.166 -13.126 -18.471 1.00 94.06 272 ASP A N 1
ATOM 2150 C CA . ASP A 1 272 ? 9.621 -13.025 -18.479 1.00 94.06 272 ASP A CA 1
ATOM 2151 C C . ASP A 1 272 ? 10.150 -12.428 -17.178 1.00 94.06 272 ASP A C 1
ATOM 2153 O O . ASP A 1 272 ? 9.522 -11.567 -16.547 1.00 94.06 272 ASP A O 1
ATOM 2157 N N . TYR A 1 273 ? 11.344 -12.875 -16.801 1.00 95.56 273 TYR A N 1
ATOM 2158 C CA . TYR A 1 273 ? 12.115 -12.342 -15.689 1.00 95.56 273 TYR A CA 1
ATOM 2159 C C . TYR A 1 273 ? 13.551 -12.083 -16.136 1.00 95.56 273 TYR A C 1
ATOM 2161 O O . TYR A 1 273 ? 14.216 -12.967 -16.680 1.00 95.56 273 TYR A O 1
ATOM 2169 N N . VAL A 1 274 ? 14.038 -10.869 -15.887 1.00 95.31 274 VAL A N 1
ATOM 2170 C CA . VAL A 1 274 ? 15.400 -10.452 -16.222 1.00 95.31 274 VAL A CA 1
ATOM 2171 C C . VAL A 1 274 ? 16.064 -9.870 -14.983 1.00 95.31 274 VAL A C 1
ATOM 2173 O O . VAL A 1 274 ? 15.567 -8.922 -14.381 1.00 95.31 274 VAL A O 1
ATOM 2176 N N . LEU A 1 275 ? 17.229 -10.410 -14.633 1.00 94.38 275 LEU A N 1
ATOM 2177 C CA . LEU A 1 275 ? 18.143 -9.802 -13.673 1.00 94.38 275 LEU A CA 1
ATOM 2178 C C . LEU A 1 275 ? 19.252 -9.096 -14.454 1.00 94.38 275 LEU A C 1
ATOM 2180 O O . LEU A 1 275 ? 19.992 -9.747 -15.191 1.00 94.38 275 LEU A O 1
ATOM 2184 N N . ALA A 1 276 ? 19.366 -7.779 -14.300 1.00 90.44 276 ALA A N 1
ATOM 2185 C CA . ALA A 1 276 ? 20.358 -6.976 -15.006 1.00 90.44 276 ALA A CA 1
ATOM 2186 C C . ALA A 1 276 ? 21.218 -6.148 -14.044 1.00 90.44 276 ALA A C 1
ATOM 2188 O O . ALA A 1 276 ? 20.791 -5.788 -12.945 1.00 90.44 276 ALA A O 1
ATOM 2189 N N . ILE A 1 277 ? 22.434 -5.836 -14.488 1.00 86.62 277 ILE A N 1
ATOM 2190 C CA . ILE A 1 277 ? 23.303 -4.835 -13.866 1.00 86.62 277 ILE A CA 1
ATOM 2191 C C . ILE A 1 277 ? 23.111 -3.545 -14.678 1.00 86.62 277 ILE A C 1
ATOM 2193 O O . ILE A 1 277 ? 23.410 -3.569 -15.874 1.00 86.62 277 ILE A O 1
ATOM 2197 N N . PRO A 1 278 ? 22.533 -2.487 -14.085 1.00 73.19 278 PRO A N 1
ATOM 2198 C CA . PRO A 1 278 ? 22.254 -1.228 -14.772 1.00 73.19 278 PRO A CA 1
ATOM 2199 C C . PRO A 1 278 ? 23.507 -0.398 -15.085 1.00 73.19 278 PRO A C 1
ATOM 2201 O O . PRO A 1 278 ? 24.526 -0.527 -14.367 1.00 73.19 278 PRO A O 1
#